Protein AF-A0A975BVG3-F1 (afdb_monomer)

Sequence (203 aa):
MKLETGNWKTCIFQVSSFKFHPKKEDIKRMQFFKKIFAGTIFLLFFFVFSSYGADVPKIAIVDLQKVSELSSAGKKIRAEITKKGKAMETELKTKATEIQKLEKGLEREAPVMSKEQRESKKREINIKLYDLKSLEKRYKEELFKFQNEKLKKMNKEVFEIVQEIGKKEGYLLIIEKMGVLYAPQSIDITEQLIEKYNAKFAK

Solvent-accessible surface area (backbone atoms only — not comparable to full-atom values): 11935 Å² total; per-residue (Å²): 134,81,92,80,89,78,82,78,86,80,76,80,80,84,88,80,75,90,72,85,73,80,54,75,67,56,56,52,50,52,54,50,51,51,51,52,54,51,49,53,51,52,56,55,58,65,66,68,70,76,69,76,74,77,76,76,77,40,60,37,34,34,44,65,67,56,37,45,63,70,21,62,57,32,45,50,51,54,49,52,53,50,52,53,52,49,52,54,50,51,52,53,49,52,55,52,52,51,49,53,50,52,51,55,48,46,67,70,45,50,87,81,48,54,72,68,57,50,54,50,52,52,50,53,50,52,51,52,53,50,50,49,55,53,49,52,54,50,50,53,54,49,50,51,49,51,50,51,52,53,51,53,50,49,52,50,55,50,50,54,50,51,50,53,49,30,67,74,73,58,42,75,43,79,43,61,43,93,82,53,94,76,79,64,72,92,36,49,47,38,65,63,49,31,52,52,50,31,69,75,59,71,120

Radius of gyration: 48.53 Å; Cα contacts (8 Å, |Δi|>4): 103; chains: 1; bounding box: 90×101×134 Å

InterPro domains:
  IPR005632 Chaperone protein Skp [PF03938] (58-196)
  IPR005632 Chaperone protein Skp [PTHR35089] (34-200)
  IPR005632 Chaperone protein Skp [SM00935] (43-198)
  IPR024930 Skp domain superfamily [G3DSA:3.30.910.20] (56-196)
  IPR024930 Skp domain superfamily [SSF111384] (57-198)

Structure (mmCIF, N/CA/C/O backbone):
data_AF-A0A975BVG3-F1
#
_entry.id   AF-A0A975BVG3-F1
#
loop_
_atom_site.group_PDB
_atom_site.id
_atom_site.type_symbol
_atom_site.label_atom_id
_atom_site.label_alt_id
_atom_site.label_comp_id
_atom_site.label_asym_id
_atom_site.label_entity_id
_atom_site.label_seq_id
_atom_site.pdbx_PDB_ins_code
_atom_site.Cartn_x
_atom_site.Cartn_y
_atom_site.Cartn_z
_atom_site.occupancy
_atom_site.B_iso_or_equiv
_atom_site.auth_seq_id
_atom_site.auth_comp_id
_atom_site.auth_asym_id
_atom_site.auth_atom_id
_atom_site.pdbx_PDB_model_num
ATOM 1 N N . MET A 1 1 ? 53.094 -83.867 -79.596 1.00 35.84 1 MET A N 1
ATOM 2 C CA . MET A 1 1 ? 54.077 -83.797 -80.696 1.00 35.84 1 MET A CA 1
ATOM 3 C C . MET A 1 1 ? 54.127 -82.358 -81.182 1.00 35.84 1 MET A C 1
ATOM 5 O O . MET A 1 1 ? 53.084 -81.836 -81.530 1.00 35.84 1 MET A O 1
ATOM 9 N N . LYS A 1 2 ? 55.327 -81.769 -81.114 1.00 36.34 2 LYS A N 1
ATOM 10 C CA . LYS A 1 2 ? 55.842 -80.587 -81.828 1.00 36.34 2 LYS A CA 1
ATOM 11 C C . LYS A 1 2 ? 55.048 -79.271 -81.825 1.00 36.34 2 LYS A C 1
ATOM 13 O O . LYS A 1 2 ? 54.038 -79.106 -82.492 1.00 36.34 2 LYS A O 1
ATOM 18 N N . LEU A 1 3 ? 55.663 -78.320 -81.123 1.00 44.19 3 LEU A N 1
ATOM 19 C CA . LEU A 1 3 ? 55.638 -76.883 -81.368 1.00 44.19 3 LEU A CA 1
ATOM 20 C C . LEU A 1 3 ? 56.011 -76.575 -82.827 1.00 44.19 3 LEU A C 1
ATOM 22 O O . LEU A 1 3 ? 57.040 -77.060 -83.295 1.00 44.19 3 LEU A O 1
ATOM 26 N N . GLU A 1 4 ? 55.253 -75.691 -83.473 1.00 44.34 4 GLU A N 1
ATOM 27 C CA . GLU A 1 4 ? 55.770 -74.826 -84.533 1.00 44.34 4 GLU A CA 1
ATOM 28 C C . GLU A 1 4 ? 55.382 -73.373 -84.249 1.00 44.34 4 GLU A C 1
ATOM 30 O O . GLU A 1 4 ? 54.216 -72.991 -84.163 1.00 44.34 4 GLU A O 1
ATOM 35 N N . THR A 1 5 ? 56.416 -72.566 -84.046 1.00 48.19 5 THR A N 1
ATOM 36 C CA . THR A 1 5 ? 56.383 -71.119 -83.876 1.00 48.19 5 THR A CA 1
ATOM 37 C C . THR A 1 5 ? 56.332 -70.442 -85.244 1.00 48.19 5 THR A C 1
ATOM 39 O O . THR A 1 5 ? 57.341 -70.395 -85.945 1.00 48.19 5 THR A O 1
ATOM 42 N N . GLY A 1 6 ? 55.178 -69.875 -85.602 1.00 48.50 6 GLY A N 1
ATOM 43 C CA . GLY A 1 6 ? 54.981 -69.061 -86.804 1.00 48.50 6 GLY A CA 1
ATOM 44 C C . GLY A 1 6 ? 54.808 -67.576 -86.478 1.00 48.50 6 GLY A C 1
ATOM 45 O O . GLY A 1 6 ? 53.693 -67.113 -86.297 1.00 48.50 6 GLY A O 1
ATOM 46 N N . ASN A 1 7 ? 55.930 -66.862 -86.370 1.00 49.50 7 ASN A N 1
ATOM 47 C CA . ASN A 1 7 ? 56.166 -65.442 -86.682 1.00 49.50 7 ASN A CA 1
ATOM 48 C C . ASN A 1 7 ? 54.970 -64.444 -86.636 1.00 49.50 7 ASN A C 1
ATOM 50 O O . ASN A 1 7 ? 54.289 -64.226 -87.633 1.00 49.50 7 ASN A O 1
ATOM 54 N N . TRP A 1 8 ? 54.776 -63.745 -85.507 1.00 44.84 8 TRP A N 1
ATOM 55 C CA . TRP A 1 8 ? 53.706 -62.737 -85.309 1.00 44.84 8 TRP A CA 1
ATOM 56 C C . TRP A 1 8 ? 54.096 -61.302 -85.718 1.00 44.84 8 TRP A C 1
ATOM 58 O O . TRP A 1 8 ? 53.382 -60.344 -85.419 1.00 44.84 8 TRP A O 1
ATOM 68 N N . LYS A 1 9 ? 55.239 -61.109 -86.387 1.00 45.62 9 LYS A N 1
ATOM 69 C CA . LYS A 1 9 ? 55.799 -59.770 -86.648 1.00 45.62 9 LYS A CA 1
ATOM 70 C C . LYS A 1 9 ? 55.132 -58.972 -87.783 1.00 45.62 9 LYS A C 1
ATOM 72 O O . LYS A 1 9 ? 55.605 -57.881 -88.077 1.00 45.62 9 LYS A O 1
ATOM 77 N N . THR A 1 10 ? 54.034 -59.430 -88.389 1.00 51.62 10 THR A N 1
ATOM 78 C CA . THR A 1 10 ? 53.408 -58.739 -89.541 1.00 51.62 10 THR A CA 1
ATOM 79 C C . THR A 1 10 ? 52.016 -58.139 -89.310 1.00 51.62 10 THR A C 1
ATOM 81 O O . THR A 1 10 ? 51.535 -57.445 -90.197 1.00 51.62 10 THR A O 1
ATOM 84 N N . CYS A 1 11 ? 51.403 -58.264 -88.126 1.00 44.56 11 CYS A N 1
ATOM 85 C CA . CYS A 1 11 ? 50.097 -57.632 -87.831 1.00 44.56 11 CYS A CA 1
ATOM 86 C C . CYS A 1 11 ? 50.142 -56.553 -86.730 1.00 44.56 11 CYS A C 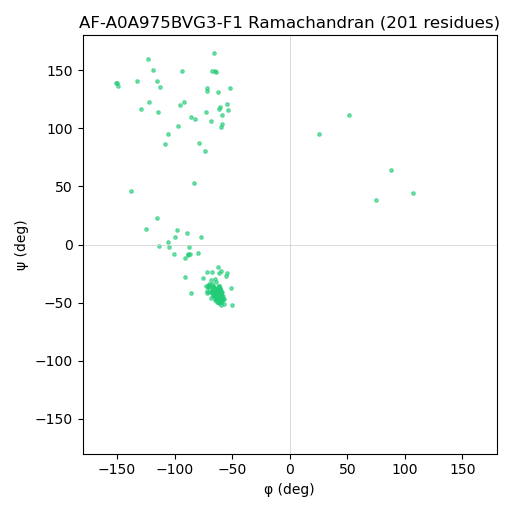1
ATOM 88 O O . CYS A 1 11 ? 49.125 -56.257 -86.112 1.00 44.56 11 CYS A O 1
ATOM 90 N N . ILE A 1 12 ? 51.310 -55.950 -86.468 1.00 46.62 12 ILE A N 1
ATOM 91 C CA . ILE A 1 12 ? 51.446 -54.824 -85.516 1.00 46.62 12 ILE A CA 1
ATOM 92 C C . ILE A 1 12 ? 51.224 -53.455 -86.184 1.00 46.62 12 ILE A C 1
ATOM 94 O O . ILE A 1 12 ? 51.094 -52.443 -85.499 1.00 46.62 12 ILE A O 1
ATOM 98 N N . PHE A 1 13 ? 51.099 -53.381 -87.506 1.00 43.81 13 PHE A N 1
ATOM 99 C CA . PHE A 1 13 ? 50.777 -52.111 -88.144 1.00 43.81 13 PHE A CA 1
ATOM 100 C C . PHE A 1 13 ? 49.266 -51.948 -88.310 1.00 43.81 13 PHE A C 1
ATOM 102 O O . PHE A 1 13 ? 48.624 -52.728 -89.004 1.00 43.81 13 PHE A O 1
ATOM 109 N N . GLN A 1 14 ? 48.759 -50.855 -87.724 1.00 46.69 14 GLN A N 1
ATOM 110 C CA . GLN A 1 14 ? 47.560 -50.123 -88.151 1.00 46.69 14 GLN A CA 1
ATOM 111 C C . GLN A 1 14 ? 46.277 -50.244 -87.305 1.00 46.69 14 GLN A C 1
ATOM 113 O O . GLN A 1 14 ? 45.184 -50.259 -87.852 1.00 46.69 14 GLN A O 1
ATOM 118 N N . VAL A 1 15 ? 46.378 -50.164 -85.970 1.00 48.19 15 VAL A N 1
ATOM 119 C CA . VAL A 1 15 ? 45.327 -49.509 -85.146 1.00 48.19 15 VAL A CA 1
ATOM 120 C C . VAL A 1 15 ? 45.962 -48.641 -84.050 1.00 48.19 15 VAL A C 1
ATOM 122 O O . VAL A 1 15 ? 45.606 -48.683 -82.878 1.00 48.19 15 VAL A O 1
ATOM 125 N N . SER A 1 16 ? 46.958 -47.837 -84.416 1.00 45.69 16 SER A N 1
ATOM 126 C CA . SER A 1 16 ? 47.416 -46.733 -83.576 1.00 45.69 16 SER A CA 1
ATOM 127 C C . SER A 1 16 ? 46.724 -45.452 -84.031 1.00 45.69 16 SER A C 1
ATOM 129 O O . SER A 1 16 ? 46.969 -44.981 -85.141 1.00 45.69 16 SER A O 1
ATOM 131 N N . SER A 1 17 ? 45.968 -44.841 -83.118 1.00 52.25 17 SER A N 1
ATOM 132 C CA . SER A 1 17 ? 45.568 -43.424 -83.150 1.00 52.25 17 SER A CA 1
ATOM 133 C C . SER A 1 17 ? 44.279 -43.069 -83.904 1.00 52.25 17 SER A C 1
ATOM 135 O O . SER A 1 17 ? 44.300 -42.236 -84.808 1.00 52.25 17 SER A O 1
ATOM 137 N N . PHE A 1 18 ? 43.115 -43.548 -83.449 1.00 41.56 18 PHE A N 1
ATOM 138 C CA . PHE A 1 18 ? 41.885 -42.772 -83.665 1.00 41.56 18 PHE A CA 1
ATOM 139 C C . PHE A 1 18 ? 41.900 -41.567 -82.706 1.00 41.56 18 PHE A C 1
ATOM 141 O O . PHE A 1 18 ? 41.353 -41.596 -81.605 1.00 41.56 18 PHE A O 1
ATOM 148 N N . LYS A 1 19 ? 42.641 -40.518 -83.086 1.00 56.72 19 LYS A N 1
ATOM 149 C CA . LYS A 1 19 ? 42.656 -39.229 -82.384 1.00 56.72 19 LYS A CA 1
ATOM 150 C C . LYS A 1 19 ? 41.291 -38.574 -82.579 1.00 56.72 19 LYS A C 1
ATOM 152 O O . LYS A 1 19 ? 41.000 -38.045 -83.646 1.00 56.72 19 LYS A O 1
ATOM 157 N N . PHE A 1 20 ? 40.478 -38.578 -81.527 1.00 48.56 20 PHE A N 1
ATOM 158 C CA . PHE A 1 20 ? 39.275 -37.758 -81.434 1.00 48.56 20 PHE A CA 1
ATOM 159 C C . PHE A 1 20 ? 39.686 -36.280 -81.578 1.00 48.56 20 PHE A C 1
ATOM 161 O O . PHE A 1 20 ? 40.302 -35.704 -80.683 1.00 48.56 20 PHE A O 1
ATOM 168 N N . HIS A 1 21 ? 39.450 -35.685 -82.748 1.00 53.66 21 HIS A N 1
ATOM 169 C CA . HIS A 1 21 ? 39.643 -34.257 -82.999 1.00 53.66 21 HIS A CA 1
ATOM 170 C C . HIS A 1 21 ? 38.286 -33.561 -82.854 1.00 53.66 21 HIS A C 1
ATOM 172 O O . HIS A 1 21 ? 37.464 -33.668 -83.767 1.00 53.66 21 HIS A O 1
ATOM 178 N N . PRO A 1 22 ? 38.010 -32.874 -81.729 1.00 55.91 22 PRO A N 1
ATOM 179 C CA . PRO A 1 22 ? 36.773 -32.113 -81.590 1.00 55.91 22 PRO A CA 1
ATOM 180 C C . PRO A 1 22 ? 36.738 -31.004 -82.652 1.00 55.91 22 PRO A C 1
ATOM 182 O O . PRO A 1 22 ? 37.719 -30.273 -82.826 1.00 55.91 22 PRO A O 1
ATOM 185 N N . LYS A 1 23 ? 35.624 -30.867 -83.384 1.00 58.06 23 LYS A N 1
ATOM 186 C CA . LYS A 1 23 ? 35.462 -29.776 -84.356 1.00 58.06 23 LYS A CA 1
ATOM 187 C C . LYS A 1 23 ? 35.460 -28.441 -83.599 1.00 58.06 23 LYS A C 1
ATOM 189 O O . LYS A 1 23 ? 34.996 -28.349 -82.464 1.00 58.06 23 LYS A O 1
ATOM 194 N N . LYS A 1 24 ? 35.955 -27.363 -84.226 1.00 58.94 24 LYS A N 1
ATOM 195 C CA . LYS A 1 24 ? 36.019 -26.011 -83.615 1.00 58.94 24 LYS A CA 1
ATOM 196 C C . LYS A 1 24 ? 34.657 -25.508 -83.096 1.00 58.94 24 LYS A C 1
ATOM 198 O O . LYS A 1 24 ? 34.615 -24.674 -82.193 1.00 58.94 24 LYS A O 1
ATOM 203 N N . GLU A 1 25 ? 33.560 -26.020 -83.648 1.00 61.31 25 GLU A N 1
ATOM 204 C CA . GLU A 1 25 ? 32.184 -25.733 -83.227 1.00 61.31 25 GLU A CA 1
ATOM 205 C C . GLU A 1 25 ? 31.829 -26.364 -81.868 1.00 61.31 25 GLU A C 1
ATOM 207 O O . GLU A 1 25 ? 31.173 -25.716 -81.048 1.00 61.31 25 GLU A O 1
ATOM 212 N N . ASP A 1 26 ? 32.353 -27.555 -81.566 1.00 58.31 26 ASP A N 1
ATOM 213 C CA . ASP A 1 26 ? 32.148 -28.253 -80.288 1.00 58.31 26 ASP A CA 1
ATOM 214 C C . ASP A 1 26 ? 32.880 -27.546 -79.138 1.00 58.31 26 ASP A C 1
ATOM 216 O O . ASP A 1 26 ? 32.369 -27.444 -78.022 1.00 58.31 26 ASP A O 1
ATOM 220 N N . ILE A 1 27 ? 34.045 -26.956 -79.428 1.00 62.94 27 ILE A N 1
ATOM 221 C CA . ILE A 1 27 ? 34.831 -26.173 -78.462 1.00 62.94 27 ILE A CA 1
ATOM 222 C C . ILE A 1 27 ? 34.098 -24.876 -78.091 1.00 62.94 27 ILE A C 1
ATOM 224 O O . ILE A 1 27 ? 34.036 -24.517 -76.913 1.00 62.94 27 ILE A O 1
ATOM 228 N N . LYS A 1 28 ? 3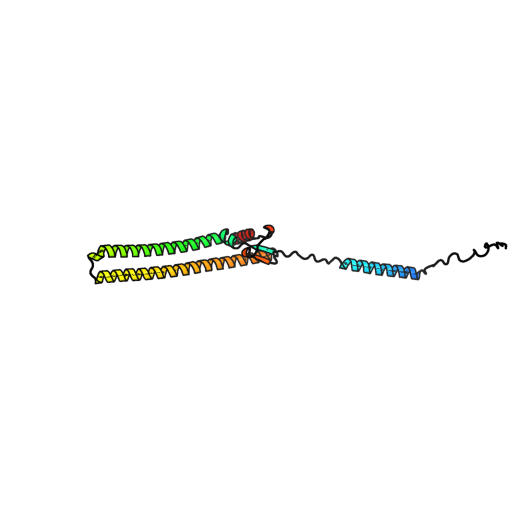3.491 -24.185 -79.069 1.00 60.94 28 LYS A N 1
ATOM 229 C CA . LYS A 1 28 ? 32.673 -22.987 -78.808 1.00 60.94 28 LYS A CA 1
ATOM 230 C C . LYS A 1 28 ? 31.416 -23.325 -78.005 1.00 60.94 28 LYS A C 1
ATOM 232 O O . LYS A 1 28 ? 31.103 -22.595 -77.066 1.00 60.94 28 LYS A O 1
ATOM 237 N N . ARG A 1 29 ? 30.744 -24.446 -78.305 1.00 65.12 29 ARG A N 1
ATOM 238 C CA . ARG A 1 29 ? 29.616 -24.949 -77.499 1.00 65.12 29 ARG A CA 1
ATOM 239 C C . ARG A 1 29 ? 30.047 -25.269 -76.069 1.00 65.12 29 ARG A C 1
ATOM 241 O O . ARG A 1 29 ? 29.401 -24.799 -75.141 1.00 65.12 29 ARG A O 1
ATOM 248 N N . MET A 1 30 ? 31.171 -25.957 -75.866 1.00 61.53 30 MET A N 1
ATOM 249 C CA . MET A 1 30 ? 31.719 -26.215 -74.527 1.00 61.53 30 MET A CA 1
ATOM 250 C C . MET A 1 30 ? 32.061 -24.932 -73.763 1.00 61.53 30 MET A C 1
ATOM 252 O O . MET A 1 30 ? 31.823 -24.863 -72.561 1.00 61.53 30 MET A O 1
ATOM 256 N N . GLN A 1 31 ? 32.597 -23.903 -74.425 1.00 65.06 31 GLN A N 1
ATOM 257 C CA . GLN A 1 31 ? 32.854 -22.615 -73.774 1.00 65.06 31 GLN A CA 1
ATOM 258 C C . GLN A 1 31 ? 31.567 -21.854 -73.430 1.00 65.06 31 GLN A C 1
ATOM 260 O O . GLN A 1 31 ? 31.506 -21.208 -72.386 1.00 65.06 31 GLN A O 1
ATOM 265 N N . PHE A 1 32 ? 30.532 -21.958 -74.262 1.00 68.94 32 PHE A N 1
ATOM 266 C CA . PHE A 1 32 ? 29.220 -21.368 -73.997 1.00 68.94 32 PHE A CA 1
ATOM 267 C C . PHE A 1 32 ? 28.506 -22.074 -72.833 1.00 68.94 32 PHE A C 1
ATOM 269 O O . PHE A 1 32 ? 28.064 -21.415 -71.894 1.00 68.94 32 PHE A O 1
ATOM 276 N N . PHE A 1 33 ? 28.507 -23.413 -72.815 1.00 69.44 33 PHE A N 1
ATOM 277 C CA . PHE A 1 33 ? 27.967 -24.208 -71.708 1.00 69.44 33 PHE A CA 1
ATOM 278 C C . PHE A 1 33 ? 28.735 -23.989 -70.399 1.00 69.44 33 PHE A C 1
ATOM 280 O O . PHE A 1 33 ? 28.104 -23.868 -69.357 1.00 69.44 33 PHE A O 1
ATOM 287 N N . LYS A 1 34 ? 30.069 -23.844 -70.429 1.00 69.06 34 LYS A N 1
ATOM 288 C CA . LYS A 1 34 ? 30.862 -23.492 -69.235 1.00 69.06 34 LYS A CA 1
ATOM 289 C C . LYS A 1 34 ? 30.497 -22.119 -68.665 1.00 69.06 34 LYS A C 1
ATOM 291 O O . LYS A 1 34 ? 30.449 -21.980 -67.450 1.00 69.06 34 LYS A O 1
ATOM 296 N N . LYS A 1 35 ? 30.216 -21.123 -69.515 1.00 72.75 35 LYS A N 1
ATOM 297 C CA . LYS A 1 35 ? 29.780 -19.782 -69.081 1.00 72.75 35 LYS A CA 1
ATOM 298 C C . LYS A 1 35 ? 28.370 -19.794 -68.494 1.00 72.75 35 LYS A C 1
ATOM 300 O O . LYS A 1 35 ? 28.151 -19.154 -67.473 1.00 72.75 35 LYS A O 1
ATOM 305 N N . ILE A 1 36 ? 27.447 -20.551 -69.092 1.00 79.81 36 ILE A N 1
ATOM 306 C CA . ILE A 1 36 ? 26.094 -20.739 -68.547 1.00 79.81 36 ILE A CA 1
ATOM 307 C C . ILE A 1 36 ? 26.165 -21.469 -67.206 1.00 79.81 36 ILE A C 1
ATOM 309 O O . ILE A 1 36 ? 25.584 -20.994 -66.239 1.00 79.81 36 ILE A O 1
ATOM 313 N N . PHE A 1 37 ? 26.937 -22.555 -67.122 1.00 76.12 37 PHE A N 1
ATOM 314 C CA . PHE A 1 37 ? 27.081 -23.348 -65.901 1.00 76.12 37 PHE A CA 1
ATOM 315 C C . PHE A 1 37 ? 27.753 -22.552 -64.768 1.00 76.12 37 PHE A C 1
ATOM 317 O O . PHE A 1 37 ? 27.283 -22.571 -63.631 1.00 76.12 37 PHE A O 1
ATOM 324 N N . ALA A 1 38 ? 28.799 -21.780 -65.085 1.00 76.75 38 ALA A N 1
ATOM 325 C CA . ALA A 1 38 ? 29.437 -20.862 -64.142 1.00 76.75 38 ALA A CA 1
ATOM 326 C C . ALA A 1 38 ? 28.495 -19.726 -63.705 1.00 76.75 38 ALA A C 1
ATOM 328 O O . ALA A 1 38 ? 28.472 -19.378 -62.527 1.00 76.75 38 ALA A O 1
ATOM 329 N N . GLY A 1 39 ? 27.677 -19.192 -64.619 1.00 81.06 39 GLY A N 1
ATOM 330 C CA . GLY A 1 39 ? 26.652 -18.192 -64.313 1.00 81.06 39 GLY A CA 1
ATOM 331 C C . GLY A 1 39 ? 25.553 -18.729 -63.394 1.00 81.06 39 GLY A C 1
ATOM 332 O O . GLY A 1 39 ? 25.199 -18.068 -62.425 1.00 81.06 39 GLY A O 1
ATOM 333 N N . THR A 1 40 ? 25.068 -19.953 -63.626 1.00 78.50 40 THR A N 1
ATOM 334 C CA . THR A 1 40 ? 24.086 -20.609 -62.744 1.00 78.50 40 THR A CA 1
ATOM 335 C C . THR A 1 40 ? 24.656 -20.937 -61.367 1.00 78.50 40 THR A C 1
ATOM 337 O O . THR A 1 40 ? 23.949 -20.779 -60.378 1.00 78.50 40 THR A O 1
ATOM 340 N N . ILE A 1 41 ? 25.932 -21.325 -61.271 1.00 79.50 41 ILE A N 1
ATOM 341 C CA . ILE A 1 41 ? 26.607 -21.538 -59.980 1.00 79.50 41 ILE A CA 1
ATOM 342 C C . ILE A 1 41 ? 26.771 -20.212 -59.228 1.00 79.50 41 ILE A C 1
ATOM 344 O O . ILE A 1 41 ? 26.519 -20.163 -58.030 1.00 79.50 41 ILE A O 1
ATOM 348 N N . PHE A 1 42 ? 27.131 -19.129 -59.920 1.00 75.69 42 PHE A N 1
ATOM 349 C CA . PHE A 1 42 ? 27.266 -17.800 -59.319 1.00 75.69 42 PHE A CA 1
ATOM 350 C C . PHE A 1 42 ? 25.921 -17.246 -58.817 1.00 75.69 42 PHE A C 1
ATOM 352 O O . PHE A 1 42 ? 25.851 -16.667 -57.734 1.00 75.69 42 PHE A O 1
ATOM 359 N N . LEU A 1 43 ? 24.838 -17.484 -59.562 1.00 76.06 43 LEU A N 1
ATOM 360 C CA . LEU A 1 43 ? 23.485 -17.058 -59.195 1.00 76.06 43 LEU A CA 1
ATOM 361 C C . LEU A 1 43 ? 22.913 -17.896 -58.037 1.00 76.06 43 LEU A C 1
ATOM 363 O O . LEU A 1 43 ? 22.270 -17.348 -57.145 1.00 76.06 43 LEU A O 1
ATOM 367 N N . LEU A 1 44 ? 23.230 -19.196 -57.983 1.00 73.00 44 LEU A N 1
ATOM 368 C CA . LEU A 1 44 ? 22.943 -20.045 -56.822 1.00 73.00 44 LEU A CA 1
ATOM 369 C C . LEU A 1 44 ? 23.756 -19.631 -55.586 1.00 73.00 44 LEU A C 1
ATOM 371 O O . LEU A 1 44 ? 23.218 -19.663 -54.487 1.00 73.00 44 LEU A O 1
ATOM 375 N N . PHE A 1 45 ? 25.004 -19.176 -55.740 1.00 69.75 45 PHE A N 1
ATOM 376 C CA . PHE A 1 45 ? 25.832 -18.706 -54.620 1.00 69.75 45 PHE A CA 1
ATOM 377 C C . PHE A 1 45 ? 25.314 -17.393 -54.004 1.00 69.75 45 PHE A C 1
ATOM 379 O O . PHE A 1 45 ? 25.437 -17.183 -52.799 1.00 69.75 45 PHE A O 1
ATOM 386 N N . PHE A 1 46 ? 24.677 -16.531 -54.804 1.00 66.00 46 PHE A N 1
ATOM 387 C CA . PHE A 1 46 ? 24.069 -15.281 -54.328 1.00 66.00 46 PHE A CA 1
ATOM 388 C C . PHE A 1 46 ? 22.791 -15.501 -53.497 1.00 66.00 46 PHE A C 1
ATOM 390 O O . PHE A 1 46 ? 22.454 -14.668 -52.661 1.00 66.00 46 PHE A O 1
ATOM 397 N N . PHE A 1 47 ? 22.098 -16.631 -53.682 1.00 61.44 47 PHE A N 1
ATOM 398 C CA . PHE A 1 47 ? 20.840 -16.936 -52.986 1.00 61.44 47 PHE A CA 1
ATOM 399 C C . PHE A 1 47 ? 21.031 -17.613 -51.614 1.00 61.44 47 PHE A C 1
ATOM 401 O O . PHE A 1 47 ? 20.071 -17.757 -50.862 1.00 61.44 47 PHE A O 1
ATOM 408 N N . VAL A 1 48 ? 22.260 -18.009 -51.254 1.00 63.56 48 VAL A N 1
ATOM 409 C CA . VAL A 1 48 ? 22.566 -18.703 -49.981 1.00 63.56 48 VAL A CA 1
ATOM 410 C C . VAL A 1 48 ? 22.877 -17.722 -48.833 1.00 63.56 48 VAL A C 1
ATOM 412 O O . VAL A 1 48 ? 22.918 -18.123 -47.674 1.00 63.56 48 VAL A O 1
ATOM 415 N N . PHE A 1 49 ? 23.033 -16.420 -49.106 1.00 61.00 49 PHE A N 1
ATOM 416 C CA . PHE A 1 49 ? 23.383 -15.419 -48.082 1.00 61.00 49 PHE A CA 1
ATOM 417 C C . PHE A 1 49 ? 22.198 -14.793 -47.333 1.00 61.00 49 PHE A C 1
ATOM 419 O O . PHE A 1 49 ? 22.414 -14.037 -46.388 1.00 61.00 49 PHE A O 1
ATOM 426 N N . SER A 1 50 ? 20.950 -15.137 -47.659 1.00 62.44 50 SER A N 1
ATOM 427 C CA . SER A 1 50 ? 19.786 -14.708 -46.867 1.00 62.44 50 SER A CA 1
ATOM 428 C C . SER A 1 50 ? 19.560 -15.618 -45.657 1.00 62.44 50 SER A C 1
ATOM 430 O O . SER A 1 50 ? 18.464 -16.126 -45.436 1.00 62.44 50 SER A O 1
ATOM 432 N N . SER A 1 51 ? 20.599 -15.819 -44.845 1.00 61.19 51 SER A N 1
ATOM 433 C CA . SER A 1 51 ? 20.410 -16.293 -43.478 1.00 61.19 51 SER A CA 1
ATOM 434 C C . SER A 1 51 ? 19.970 -15.088 -42.652 1.00 61.19 51 SER A C 1
ATOM 436 O O . SER A 1 51 ? 20.799 -14.366 -42.102 1.00 61.19 51 SER A O 1
ATOM 438 N N . TYR A 1 52 ? 18.662 -14.825 -42.604 1.00 65.56 52 TYR A N 1
ATOM 439 C CA . TYR A 1 52 ? 18.098 -13.944 -41.586 1.00 65.56 52 TYR A CA 1
ATOM 440 C C . TYR A 1 52 ? 18.439 -14.569 -40.233 1.00 65.56 52 TYR A C 1
ATOM 442 O O . TYR A 1 52 ? 17.842 -15.570 -39.838 1.00 65.56 52 TYR A O 1
ATOM 450 N N . GLY A 1 53 ? 19.462 -14.041 -39.558 1.00 59.25 53 GLY A N 1
ATOM 451 C CA . GLY A 1 53 ? 19.707 -14.369 -38.162 1.00 59.25 53 GLY A CA 1
ATOM 452 C C . GLY A 1 53 ? 18.420 -14.076 -37.405 1.00 59.25 53 GLY A C 1
ATOM 453 O O . GLY A 1 53 ? 17.906 -12.963 -37.489 1.00 59.25 53 GLY A O 1
ATOM 454 N N . ALA A 1 54 ? 17.854 -15.084 -36.747 1.00 66.06 54 ALA A N 1
ATOM 455 C CA . ALA A 1 54 ? 16.716 -14.867 -35.875 1.00 66.06 54 ALA A CA 1
ATOM 456 C C . ALA A 1 54 ? 17.158 -13.863 -34.804 1.00 66.06 54 ALA A C 1
ATOM 458 O O . ALA A 1 54 ? 18.033 -14.182 -33.996 1.00 66.06 54 ALA A O 1
ATOM 459 N N . ASP A 1 55 ? 16.605 -12.647 -34.838 1.00 71.38 55 ASP A N 1
ATOM 460 C CA . ASP A 1 55 ? 16.786 -11.681 -33.760 1.00 71.38 55 ASP A CA 1
ATOM 461 C C . ASP A 1 55 ? 16.381 -12.382 -32.466 1.00 71.38 55 ASP A C 1
ATOM 463 O O . ASP A 1 55 ? 15.238 -12.823 -32.315 1.00 71.38 55 ASP A O 1
ATOM 467 N N . VAL A 1 56 ? 17.342 -12.556 -31.557 1.00 79.06 56 VAL A N 1
ATOM 468 C CA . VAL A 1 56 ? 17.080 -13.207 -30.276 1.00 79.06 56 VAL A CA 1
ATOM 469 C C . VAL A 1 56 ? 16.028 -12.360 -29.563 1.00 79.06 56 VAL A C 1
ATOM 471 O O . VAL A 1 56 ? 16.289 -11.183 -29.291 1.00 79.06 56 VAL A O 1
ATOM 474 N N . PRO A 1 57 ? 14.836 -12.911 -29.272 1.00 82.56 57 PRO A N 1
ATOM 475 C CA . PRO A 1 57 ? 13.771 -12.134 -28.671 1.00 82.56 57 PRO A CA 1
ATOM 476 C C . PRO A 1 57 ? 14.229 -11.623 -27.307 1.00 82.56 57 PRO A C 1
ATOM 478 O O . PRO A 1 57 ? 14.512 -12.403 -26.397 1.00 82.56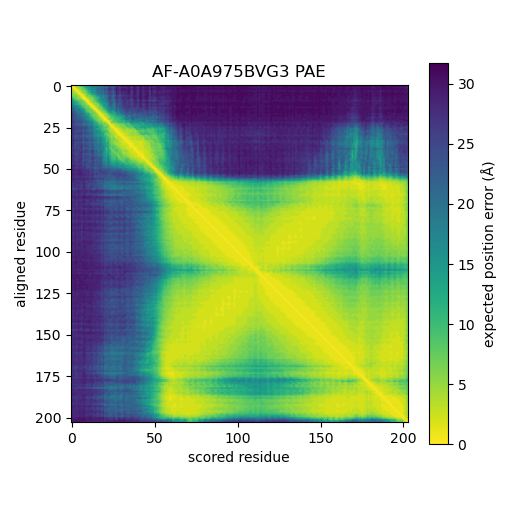 57 PRO A O 1
ATOM 481 N N . LYS A 1 58 ? 14.318 -10.297 -27.165 1.00 90.69 58 LYS A N 1
ATOM 482 C CA . LYS A 1 58 ? 14.694 -9.667 -25.900 1.00 90.69 58 LYS A CA 1
ATOM 483 C C . LYS A 1 58 ? 13.535 -9.791 -24.921 1.00 90.69 58 LYS A C 1
ATOM 485 O O . LYS A 1 58 ? 12.477 -9.196 -25.129 1.00 90.69 58 LYS A O 1
ATOM 490 N N . ILE A 1 59 ? 13.743 -10.547 -23.854 1.00 91.88 59 ILE A N 1
ATOM 491 C CA . ILE A 1 59 ? 12.791 -10.705 -22.755 1.00 91.88 59 ILE A CA 1
ATOM 492 C C . ILE A 1 59 ? 13.402 -10.051 -21.521 1.00 91.88 59 ILE A C 1
ATOM 494 O O . ILE A 1 59 ? 14.582 -10.257 -21.245 1.00 91.88 59 ILE A O 1
ATOM 498 N N . ALA A 1 60 ? 12.603 -9.281 -20.789 1.00 93.75 60 ALA A N 1
ATOM 499 C CA . ALA A 1 60 ? 13.009 -8.674 -19.527 1.00 93.75 60 ALA A CA 1
ATOM 500 C C . ALA A 1 60 ? 12.080 -9.077 -18.380 1.00 93.75 60 ALA A C 1
ATOM 502 O O . ALA A 1 60 ? 10.931 -9.476 -18.589 1.00 93.75 60 ALA A O 1
ATOM 503 N N . ILE A 1 61 ? 12.584 -8.941 -17.157 1.00 94.88 61 ILE A N 1
ATOM 504 C CA . ILE A 1 61 ? 11.812 -9.122 -15.931 1.00 94.88 61 ILE A CA 1
ATOM 505 C C . ILE A 1 61 ? 11.771 -7.835 -15.112 1.00 94.88 61 ILE A C 1
ATOM 507 O O . ILE A 1 61 ? 12.708 -7.036 -15.131 1.00 94.88 61 ILE A O 1
ATOM 511 N N . VAL A 1 62 ? 10.682 -7.657 -14.370 1.00 94.88 62 VAL A N 1
ATOM 512 C CA . VAL A 1 62 ? 10.492 -6.541 -13.439 1.00 94.88 62 VAL A CA 1
ATOM 513 C C . VAL A 1 62 ? 9.978 -7.030 -12.095 1.00 94.88 62 VAL A C 1
ATOM 515 O O . VAL A 1 62 ? 9.112 -7.899 -12.016 1.00 94.88 62 VAL A O 1
ATOM 518 N N . ASP A 1 63 ? 10.486 -6.435 -11.026 1.00 93.50 63 ASP A N 1
ATOM 519 C CA . ASP A 1 63 ? 10.037 -6.670 -9.660 1.00 93.50 63 ASP A CA 1
ATOM 520 C C . ASP A 1 63 ? 9.222 -5.464 -9.170 1.00 93.50 63 ASP A C 1
ATOM 522 O O . ASP A 1 63 ? 9.763 -4.459 -8.699 1.00 93.50 63 ASP A O 1
ATOM 526 N N . LEU A 1 64 ? 7.895 -5.552 -9.304 1.00 91.00 64 LEU A N 1
ATOM 527 C CA . LEU A 1 64 ? 6.985 -4.472 -8.913 1.00 91.00 64 LEU A CA 1
ATOM 528 C C . LEU A 1 64 ? 7.001 -4.210 -7.401 1.00 91.00 64 LEU A C 1
ATOM 530 O O . LEU A 1 64 ? 6.811 -3.067 -6.975 1.00 91.00 64 LEU A O 1
ATOM 534 N N . GLN A 1 65 ? 7.278 -5.233 -6.587 1.00 90.44 65 GLN A N 1
ATOM 535 C CA . GLN A 1 65 ? 7.394 -5.085 -5.139 1.00 90.44 65 GLN A CA 1
ATOM 536 C C . GLN A 1 65 ? 8.594 -4.199 -4.789 1.00 90.44 65 GLN A C 1
ATOM 538 O O . GLN A 1 65 ? 8.444 -3.225 -4.047 1.00 90.44 65 GLN A O 1
ATOM 543 N N . LYS A 1 66 ? 9.761 -4.461 -5.392 1.00 92.50 66 LYS A N 1
ATOM 544 C CA . LYS A 1 66 ? 10.942 -3.599 -5.236 1.00 92.50 66 LYS A CA 1
ATOM 545 C C . LYS A 1 66 ? 10.703 -2.187 -5.752 1.00 92.50 66 LYS A C 1
ATOM 547 O O . LYS A 1 66 ? 11.123 -1.234 -5.097 1.00 92.50 66 LYS A O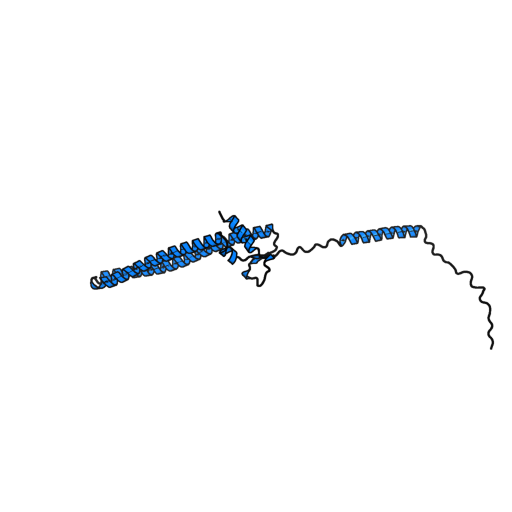 1
ATOM 552 N N . VAL A 1 67 ? 10.007 -2.024 -6.880 1.00 92.50 67 VAL A N 1
ATOM 553 C CA . VAL A 1 67 ? 9.654 -0.689 -7.399 1.00 92.50 67 VAL A CA 1
ATOM 554 C C . VAL A 1 67 ? 8.818 0.077 -6.376 1.00 92.50 67 VAL A C 1
ATOM 556 O O . VAL A 1 67 ? 9.133 1.226 -6.063 1.00 92.50 67 VAL A O 1
ATOM 559 N N . SER A 1 68 ? 7.791 -0.553 -5.803 1.00 89.50 68 SER A N 1
ATOM 560 C CA . SER A 1 68 ? 6.947 0.073 -4.782 1.00 89.50 68 SER A CA 1
ATOM 561 C C . SER A 1 68 ? 7.708 0.419 -3.498 1.00 89.50 68 SER A C 1
ATOM 563 O O . SER A 1 68 ? 7.342 1.379 -2.821 1.00 89.50 68 SER A O 1
ATOM 565 N N . GLU A 1 69 ? 8.722 -0.358 -3.121 1.00 91.19 69 GLU A N 1
ATOM 566 C CA . GLU A 1 69 ? 9.458 -0.165 -1.868 1.00 91.19 69 GLU A CA 1
ATOM 567 C C . GLU A 1 69 ? 10.598 0.857 -1.992 1.00 91.19 69 GLU A C 1
ATOM 569 O O . GLU A 1 69 ? 10.802 1.697 -1.109 1.00 91.19 69 GLU A O 1
ATOM 574 N N . LEU A 1 70 ? 11.343 0.804 -3.096 1.00 92.19 70 LEU A N 1
ATOM 575 C CA . LEU A 1 70 ? 12.564 1.584 -3.279 1.00 92.19 70 LEU A CA 1
ATOM 576 C C . LEU A 1 70 ? 12.315 2.941 -3.942 1.00 92.19 70 LEU A C 1
ATOM 578 O O . LEU A 1 70 ? 13.065 3.886 -3.668 1.00 92.19 70 LEU A O 1
ATOM 582 N N . SER A 1 71 ? 11.266 3.068 -4.763 1.00 93.06 71 SER A N 1
ATOM 583 C CA . SER A 1 71 ? 10.957 4.323 -5.456 1.00 93.06 71 SER A CA 1
ATOM 584 C C . SER A 1 71 ? 10.572 5.455 -4.501 1.00 93.06 71 SER A C 1
ATOM 586 O O . SER A 1 71 ? 9.988 5.255 -3.431 1.00 93.06 71 SER A O 1
ATOM 588 N N . SER A 1 72 ? 10.879 6.688 -4.903 1.00 91.25 72 SER A N 1
ATOM 589 C CA . SER A 1 72 ? 10.523 7.894 -4.155 1.00 91.25 72 SER A CA 1
ATOM 590 C C . SER A 1 72 ? 9.004 8.062 -4.059 1.00 91.25 72 SER A C 1
ATOM 592 O O . SER A 1 72 ? 8.485 8.370 -2.986 1.00 91.25 72 SER A O 1
ATOM 594 N N . ALA A 1 73 ? 8.283 7.793 -5.149 1.00 89.00 73 ALA A N 1
ATOM 595 C CA . ALA A 1 73 ? 6.826 7.829 -5.194 1.00 89.00 73 ALA A CA 1
ATOM 596 C C . ALA A 1 73 ? 6.194 6.747 -4.302 1.00 89.00 73 ALA A C 1
ATOM 598 O O . ALA A 1 73 ? 5.290 7.058 -3.526 1.00 89.00 73 ALA A O 1
ATOM 599 N N . GLY A 1 74 ? 6.717 5.516 -4.317 1.00 90.69 74 GLY A N 1
ATOM 600 C CA . GLY A 1 74 ? 6.264 4.445 -3.426 1.00 90.69 74 GLY A CA 1
ATOM 601 C C . GLY A 1 74 ? 6.446 4.793 -1.944 1.00 90.69 74 GLY A C 1
ATOM 602 O O . GLY A 1 74 ? 5.517 4.655 -1.141 1.00 90.69 74 GLY A O 1
ATOM 603 N N . LYS A 1 75 ? 7.598 5.375 -1.582 1.00 92.25 75 LYS A N 1
ATOM 604 C CA . LYS A 1 75 ? 7.852 5.901 -0.227 1.00 92.25 75 LYS A CA 1
ATOM 605 C C . LYS A 1 75 ? 6.881 7.022 0.157 1.00 92.25 75 LYS A C 1
ATOM 607 O O . LYS A 1 75 ? 6.347 6.997 1.267 1.00 92.25 75 LYS A O 1
ATOM 612 N N . LYS A 1 76 ? 6.610 7.973 -0.748 1.00 92.06 76 LYS A N 1
ATOM 613 C CA . LYS A 1 76 ? 5.621 9.050 -0.539 1.00 92.06 76 LYS A CA 1
ATOM 614 C C . LYS A 1 76 ? 4.220 8.472 -0.290 1.00 92.06 76 LYS A C 1
ATOM 616 O O . LYS A 1 76 ? 3.591 8.820 0.706 1.00 92.06 76 LYS A O 1
ATOM 621 N N . ILE A 1 77 ? 3.763 7.536 -1.125 1.00 92.50 77 ILE A N 1
ATOM 622 C CA . ILE A 1 77 ? 2.457 6.872 -0.979 1.00 92.50 77 ILE A CA 1
ATOM 623 C C . ILE A 1 77 ? 2.354 6.149 0.370 1.00 92.50 77 ILE A C 1
ATOM 625 O O . ILE A 1 77 ? 1.368 6.315 1.091 1.00 92.50 77 ILE A O 1
ATOM 629 N N . ARG A 1 78 ? 3.383 5.387 0.760 1.00 92.50 78 ARG A N 1
ATOM 630 C CA . ARG A 1 78 ? 3.415 4.696 2.059 1.00 92.50 78 ARG A CA 1
ATOM 631 C C . ARG A 1 78 ? 3.347 5.676 3.229 1.00 92.50 78 ARG A C 1
ATOM 633 O O . ARG A 1 78 ? 2.651 5.408 4.213 1.00 92.50 78 ARG A O 1
ATOM 640 N N . ALA A 1 79 ? 4.035 6.812 3.126 1.00 94.50 79 ALA A N 1
ATOM 641 C CA . ALA A 1 79 ? 3.972 7.872 4.123 1.00 94.50 79 ALA A CA 1
ATOM 642 C C . ALA A 1 79 ? 2.567 8.494 4.207 1.00 94.50 79 ALA A C 1
ATOM 644 O O . ALA A 1 79 ? 2.064 8.684 5.313 1.00 94.50 79 ALA A O 1
ATOM 645 N N . GLU A 1 80 ? 1.897 8.742 3.077 1.00 94.12 80 GLU A N 1
ATOM 646 C CA . GLU A 1 80 ? 0.512 9.238 3.045 1.00 94.12 80 GLU A CA 1
ATOM 647 C C . GLU A 1 80 ? -0.473 8.257 3.691 1.00 94.12 80 GLU A C 1
ATOM 649 O O . GLU A 1 80 ? -1.272 8.661 4.538 1.00 94.12 80 GLU A O 1
ATOM 654 N N . ILE A 1 81 ? -0.390 6.967 3.344 1.00 95.50 81 ILE A N 1
ATOM 655 C CA . ILE A 1 81 ? -1.235 5.912 3.926 1.00 95.50 81 ILE A CA 1
ATOM 656 C C . ILE A 1 81 ? -1.009 5.837 5.439 1.00 95.50 81 ILE A C 1
ATOM 658 O O . ILE A 1 81 ? -1.966 5.844 6.212 1.00 95.50 81 ILE A O 1
ATOM 662 N N . THR A 1 82 ? 0.255 5.843 5.872 1.00 96.19 82 THR A N 1
ATOM 663 C CA . THR A 1 82 ? 0.617 5.808 7.297 1.00 96.19 82 THR A CA 1
ATOM 664 C C . THR A 1 82 ? 0.110 7.047 8.029 1.00 96.19 82 THR A C 1
ATOM 666 O O . THR A 1 82 ? -0.424 6.938 9.129 1.00 96.19 82 THR A O 1
ATOM 669 N N . LYS A 1 83 ? 0.244 8.235 7.430 1.00 97.25 83 LYS A N 1
ATOM 670 C CA . LYS A 1 83 ? -0.234 9.495 8.009 1.00 97.25 83 LYS A CA 1
ATOM 671 C C . LYS A 1 83 ? -1.752 9.480 8.184 1.00 97.25 83 LYS A C 1
ATOM 673 O O . LYS A 1 83 ? -2.233 9.838 9.256 1.00 97.25 83 LYS A O 1
ATOM 678 N N . LYS A 1 84 ? -2.491 9.036 7.162 1.00 95.62 84 LYS A N 1
ATOM 679 C CA . LYS A 1 84 ? -3.955 8.933 7.211 1.00 95.62 84 LYS A CA 1
ATOM 680 C C . LYS A 1 84 ? -4.409 7.910 8.255 1.00 95.62 84 LYS A C 1
ATOM 682 O O . LYS A 1 84 ? -5.259 8.230 9.079 1.00 95.62 84 LYS A O 1
ATOM 687 N N . GLY A 1 85 ? -3.777 6.734 8.282 1.00 97.19 85 GLY A N 1
ATOM 688 C CA . GLY A 1 85 ? -4.042 5.700 9.284 1.00 97.19 85 GLY A CA 1
ATOM 689 C C . GLY A 1 85 ? -3.787 6.183 10.714 1.00 97.19 85 GLY A C 1
ATOM 690 O O . GLY A 1 85 ? -4.647 6.019 11.572 1.00 97.19 85 GLY A O 1
ATOM 691 N N . LYS A 1 86 ? -2.659 6.864 10.959 1.00 97.75 86 LYS A N 1
ATOM 692 C CA . LYS A 1 86 ? -2.347 7.446 12.275 1.00 97.75 86 LYS A CA 1
ATOM 693 C C . LYS A 1 86 ? -3.362 8.504 12.703 1.00 97.75 86 LYS A C 1
ATOM 695 O O . LYS A 1 86 ? -3.775 8.495 13.853 1.00 97.75 86 LYS A O 1
ATOM 700 N N . ALA A 1 87 ? -3.781 9.391 11.799 1.00 97.38 87 ALA A N 1
ATOM 701 C CA . ALA A 1 87 ? -4.785 10.408 12.118 1.00 97.38 87 ALA A CA 1
ATOM 702 C C . ALA A 1 87 ? -6.124 9.774 12.543 1.00 97.38 87 ALA A C 1
ATOM 704 O O . ALA A 1 87 ? -6.679 10.143 13.577 1.00 97.38 87 ALA A O 1
ATOM 705 N N . MET A 1 88 ? -6.588 8.770 11.792 1.00 97.50 88 MET A N 1
ATOM 706 C CA . MET A 1 88 ? -7.790 7.993 12.113 1.00 97.50 88 MET A CA 1
ATOM 707 C C . MET A 1 88 ? -7.657 7.250 13.450 1.00 97.50 88 MET A C 1
ATOM 709 O O . MET A 1 88 ? -8.576 7.266 14.265 1.00 97.50 88 MET A O 1
ATOM 713 N N . GLU A 1 89 ? -6.503 6.629 13.706 1.00 96.88 89 GLU A N 1
ATOM 714 C CA . GLU A 1 89 ? -6.221 5.935 14.965 1.00 96.88 89 GLU A CA 1
ATOM 715 C C . GLU A 1 89 ? -6.232 6.895 16.162 1.00 96.88 89 GLU A C 1
ATOM 717 O O . GLU A 1 89 ? -6.817 6.584 17.201 1.00 96.88 89 GLU A O 1
ATOM 722 N N . THR A 1 90 ? -5.616 8.072 16.026 1.00 97.88 90 THR A N 1
ATOM 723 C CA . THR A 1 90 ? -5.626 9.104 17.067 1.00 97.88 90 THR A CA 1
ATOM 724 C C . THR A 1 90 ? -7.047 9.560 17.376 1.00 97.88 90 THR A C 1
ATOM 726 O O . THR A 1 90 ? -7.400 9.671 18.547 1.00 97.88 90 THR A O 1
ATOM 729 N N . GLU A 1 91 ? -7.884 9.775 16.363 1.00 96.88 91 GLU A N 1
ATOM 730 C CA . GLU A 1 91 ? -9.273 10.177 16.585 1.00 96.88 91 GLU A CA 1
ATOM 731 C C . GLU A 1 91 ? -10.092 9.087 17.294 1.00 96.88 91 GLU A C 1
ATOM 733 O O . GLU A 1 91 ? -10.810 9.381 18.255 1.00 96.88 91 GLU A O 1
ATOM 738 N N . LEU A 1 92 ? -9.950 7.823 16.875 1.00 97.81 92 LEU A N 1
ATOM 739 C CA . LEU A 1 92 ? -10.598 6.688 17.539 1.00 97.81 92 LEU A CA 1
ATOM 740 C C . LEU A 1 92 ? -10.156 6.572 19.002 1.00 97.81 92 LEU A C 1
ATOM 742 O O . LEU A 1 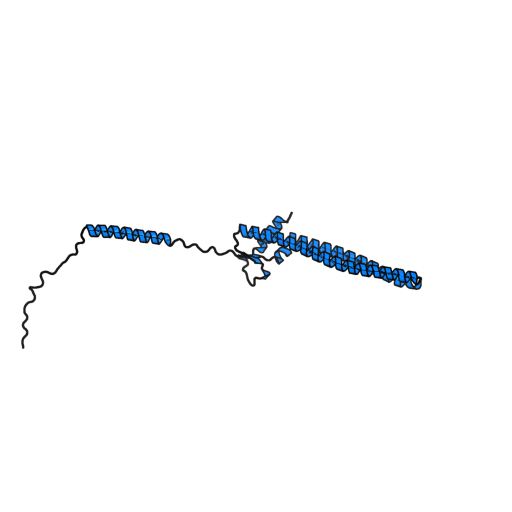92 ? -10.995 6.374 19.881 1.00 97.81 92 LEU A O 1
ATOM 746 N N . LYS A 1 93 ? -8.858 6.753 19.281 1.00 97.88 93 LYS A N 1
ATOM 747 C CA . LYS A 1 93 ? -8.319 6.772 20.648 1.00 97.88 93 LYS A CA 1
ATOM 748 C C . LYS A 1 93 ? -8.919 7.904 21.476 1.00 97.88 93 LYS A C 1
ATOM 750 O O . LYS A 1 93 ? -9.365 7.646 22.589 1.00 97.88 93 LYS A O 1
ATOM 755 N N . THR A 1 94 ? -8.991 9.123 20.945 1.00 97.56 94 THR A N 1
ATOM 756 C CA . THR A 1 94 ? -9.606 10.260 21.648 1.00 97.56 94 THR A CA 1
ATOM 757 C C . THR A 1 94 ? -11.051 9.947 22.033 1.00 97.56 94 THR A C 1
ATOM 759 O O . THR A 1 94 ? -11.385 9.996 23.218 1.00 97.56 94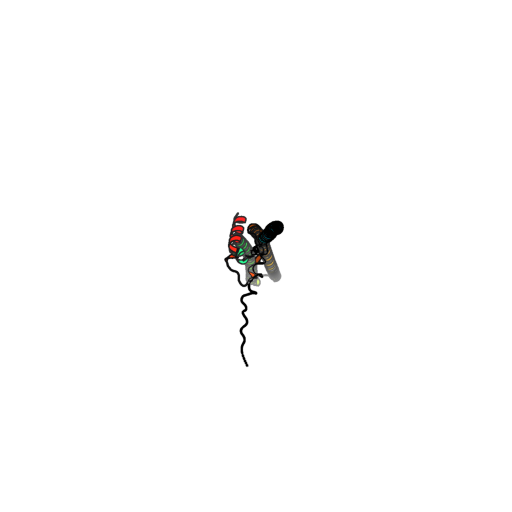 THR A O 1
ATOM 762 N N . LYS A 1 95 ? -11.879 9.492 21.085 1.00 96.44 95 LYS A N 1
ATOM 763 C CA . LYS A 1 95 ? -13.282 9.128 21.354 1.00 96.44 95 LYS A CA 1
ATOM 764 C C . LYS A 1 95 ? -13.413 7.976 22.354 1.00 9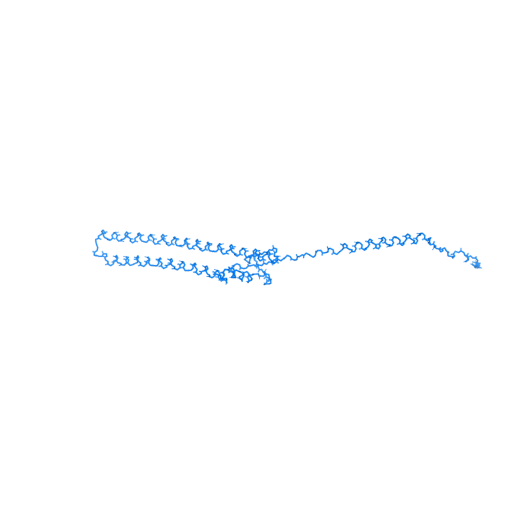6.44 95 LYS A C 1
ATOM 766 O O . LYS A 1 95 ? -14.261 8.027 23.240 1.00 96.44 95 LYS A O 1
ATOM 771 N N . ALA A 1 96 ? -12.547 6.966 22.269 1.00 97.44 96 ALA A N 1
ATOM 772 C CA . ALA A 1 96 ? -12.520 5.876 23.241 1.00 97.44 96 ALA A CA 1
ATOM 773 C C . ALA A 1 96 ? -12.173 6.376 24.656 1.00 97.44 96 ALA A C 1
ATOM 775 O O . ALA A 1 96 ? -12.821 5.986 25.626 1.00 97.44 96 ALA A O 1
ATOM 776 N N . THR A 1 97 ? -11.201 7.287 24.787 1.00 97.94 97 THR A N 1
ATOM 777 C CA . THR A 1 97 ? -10.852 7.878 26.090 1.00 97.94 97 THR A CA 1
ATOM 778 C C . THR A 1 97 ? -11.955 8.774 26.651 1.00 97.94 97 THR A C 1
ATOM 780 O O . THR A 1 97 ? -12.143 8.806 27.865 1.00 97.94 97 THR A O 1
ATOM 783 N N . GLU A 1 98 ? -12.706 9.482 25.802 1.00 96.62 98 GLU A N 1
ATOM 784 C CA . GLU A 1 98 ? -13.881 10.259 26.217 1.00 96.62 98 GLU A CA 1
ATOM 785 C C . GLU A 1 98 ? -14.969 9.349 26.789 1.00 96.62 98 GLU A C 1
ATOM 787 O O . GLU A 1 98 ? -15.469 9.611 27.881 1.00 96.62 98 GLU A O 1
ATOM 792 N N . ILE A 1 99 ? -15.279 8.245 26.105 1.00 97.50 99 ILE A N 1
ATOM 793 C CA . ILE A 1 99 ? -16.241 7.244 26.586 1.00 97.50 99 ILE A CA 1
ATOM 794 C C . ILE A 1 99 ? -15.783 6.659 27.923 1.00 97.50 99 ILE A C 1
ATOM 796 O O . ILE A 1 99 ? -16.555 6.651 28.877 1.00 97.50 99 ILE A O 1
ATOM 800 N N . GLN A 1 100 ? -14.509 6.275 28.045 1.00 97.44 100 GLN A N 1
ATOM 801 C CA . GLN A 1 100 ? -13.969 5.736 29.295 1.00 97.44 100 GLN A CA 1
ATOM 802 C C . GLN A 1 100 ? -14.045 6.748 30.454 1.00 97.44 100 GLN A C 1
ATOM 804 O O . GLN A 1 100 ? -14.258 6.374 31.609 1.00 97.44 100 GLN A O 1
ATOM 809 N N . LYS A 1 101 ? -13.862 8.047 30.177 1.00 97.00 101 LYS A N 1
ATOM 810 C CA . LYS A 1 101 ? -14.048 9.109 31.179 1.00 97.00 101 LYS A CA 1
ATOM 811 C C . LYS A 1 101 ? -15.514 9.239 31.591 1.00 97.00 101 LYS A C 1
ATOM 813 O O . LYS A 1 101 ? -15.773 9.410 32.780 1.00 97.00 101 LYS A O 1
ATOM 818 N N . LEU A 1 102 ? -16.451 9.136 30.647 1.00 95.25 102 LEU A N 1
ATOM 819 C CA . LEU A 1 102 ? -17.890 9.168 30.929 1.00 95.25 102 LEU A CA 1
ATOM 820 C C . LEU A 1 102 ? -18.334 7.960 31.761 1.00 95.25 102 LEU A C 1
ATOM 822 O O . LEU A 1 102 ? -19.078 8.139 32.721 1.00 95.25 102 LEU A O 1
ATOM 826 N N . GLU A 1 103 ? -17.832 6.763 31.453 1.00 96.19 103 GLU A N 1
ATOM 827 C CA . GLU A 1 103 ? -18.078 5.542 32.233 1.00 96.19 103 GLU A CA 1
ATOM 828 C C . GLU A 1 103 ? -17.578 5.694 33.673 1.00 96.19 103 GLU A C 1
ATOM 830 O O . GLU A 1 103 ? -18.356 5.558 34.616 1.00 96.19 103 GLU A O 1
ATOM 835 N N . LYS A 1 104 ? -16.313 6.100 33.856 1.00 96.81 104 LYS A N 1
ATOM 836 C CA . LYS A 1 104 ? -15.742 6.349 35.192 1.00 96.81 104 LYS A CA 1
ATOM 837 C C . LYS A 1 104 ? -16.469 7.463 35.949 1.00 96.81 104 LYS A C 1
ATOM 839 O O . LYS A 1 104 ? -16.587 7.403 37.171 1.00 96.81 104 LYS A O 1
ATOM 844 N N . GLY A 1 105 ? -16.927 8.501 35.248 1.00 94.88 105 GLY A N 1
ATOM 845 C CA . GLY A 1 105 ? -17.721 9.582 35.833 1.00 94.88 105 GLY A CA 1
ATOM 846 C C . GLY A 1 105 ? -19.088 9.093 36.309 1.00 94.88 105 GLY A C 1
ATOM 847 O O . GLY A 1 105 ? -19.494 9.396 37.428 1.00 94.88 105 GLY A O 1
ATOM 848 N N . LEU A 1 106 ? -19.767 8.274 35.499 1.00 94.81 106 LEU A N 1
ATOM 849 C CA . LEU A 1 106 ? -21.028 7.643 35.874 1.00 94.81 106 LEU A CA 1
ATOM 850 C C . LEU A 1 106 ? -20.855 6.730 37.092 1.00 94.81 106 LEU A C 1
ATOM 852 O O . LEU A 1 106 ? -21.669 6.812 38.000 1.00 94.81 106 LEU A O 1
ATOM 856 N N . GLU A 1 107 ? -19.809 5.904 37.150 1.00 94.31 107 GLU A N 1
ATOM 857 C CA . GLU A 1 107 ? -19.539 5.033 38.306 1.00 94.31 107 GLU A CA 1
ATOM 858 C C . GLU A 1 107 ? -19.349 5.825 39.608 1.00 94.31 107 GLU A C 1
ATOM 860 O O . GLU A 1 107 ? -19.883 5.444 40.649 1.00 94.31 107 GLU A O 1
ATOM 865 N N . ARG A 1 108 ? -18.627 6.951 39.546 1.00 95.31 108 ARG A N 1
ATOM 866 C CA . ARG A 1 108 ? -18.361 7.816 40.708 1.00 95.31 108 ARG A CA 1
ATOM 867 C C . ARG A 1 108 ? -19.590 8.586 41.174 1.00 95.31 108 ARG A C 1
ATOM 869 O O . ARG A 1 108 ? -19.806 8.720 42.373 1.00 95.31 108 ARG A O 1
ATOM 876 N N . GLU A 1 109 ? -20.373 9.113 40.239 1.00 93.56 109 GLU A N 1
ATOM 877 C CA . GLU A 1 109 ? -21.530 9.961 40.541 1.00 93.56 109 GLU A CA 1
ATOM 878 C C . GLU A 1 109 ? -22.833 9.154 40.693 1.00 93.56 109 GLU A C 1
ATOM 880 O O . GLU A 1 109 ? -23.831 9.675 41.187 1.00 93.56 109 GLU A O 1
ATOM 885 N N . ALA A 1 110 ? -22.844 7.868 40.324 1.00 91.50 110 ALA A N 1
ATOM 886 C CA . ALA A 1 110 ? -24.017 6.997 40.416 1.00 91.50 110 ALA A CA 1
ATOM 887 C C . ALA A 1 110 ? -24.713 6.986 41.793 1.00 91.50 110 ALA A C 1
ATOM 889 O O . ALA A 1 110 ? -25.946 6.934 41.795 1.00 91.50 110 ALA A O 1
ATOM 890 N N . PRO A 1 111 ? -24.009 7.042 42.945 1.00 93.19 111 PRO A N 1
ATOM 891 C CA . PRO A 1 111 ? -24.657 7.059 44.258 1.00 93.19 111 PRO A CA 1
ATOM 892 C C . PRO A 1 111 ? -25.454 8.336 44.555 1.00 93.19 111 PRO A C 1
ATOM 894 O O . PRO A 1 111 ? -26.364 8.295 45.377 1.00 93.19 111 PRO A O 1
ATOM 897 N N . VAL A 1 112 ? -25.127 9.459 43.903 1.00 93.69 112 VAL A N 1
ATOM 898 C CA . VAL A 1 112 ? -25.751 10.775 44.148 1.00 93.69 112 VAL A CA 1
ATOM 899 C C . VAL A 1 112 ? -26.749 11.190 43.058 1.00 93.69 112 VAL A C 1
ATOM 901 O O . VAL A 1 112 ? -27.372 12.243 43.158 1.00 93.69 112 VAL A O 1
ATOM 904 N N . MET A 1 113 ? -26.918 10.373 42.015 1.00 92.19 113 MET A N 1
ATOM 905 C CA . MET A 1 113 ? -27.813 10.641 40.885 1.00 92.19 113 MET A CA 1
ATOM 906 C C . MET A 1 113 ? -29.204 10.029 41.048 1.00 92.19 113 MET A C 1
ATOM 908 O O . MET A 1 113 ? -29.361 8.915 41.559 1.00 92.19 113 MET A O 1
ATOM 912 N N . SER A 1 114 ? -30.215 10.686 40.467 1.00 95.38 114 SER A N 1
ATOM 913 C CA . SER A 1 114 ? -31.538 10.075 40.303 1.00 95.38 114 SER A CA 1
ATOM 914 C C . SER A 1 114 ? -31.494 8.876 39.343 1.00 95.38 114 SER A C 1
ATOM 916 O O . SER A 1 114 ? -30.534 8.663 38.590 1.00 95.38 114 SER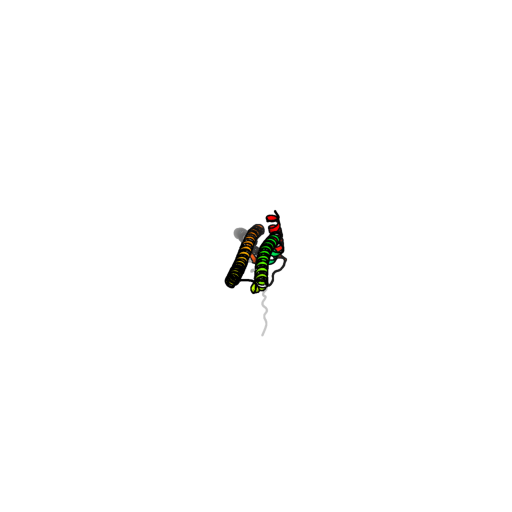 A O 1
ATOM 918 N N . LYS A 1 115 ? -32.545 8.051 39.353 1.00 92.88 115 LYS A N 1
ATOM 919 C CA . LYS A 1 115 ? -32.665 6.919 38.422 1.00 92.88 115 LYS A CA 1
ATOM 920 C C . LYS A 1 115 ? -32.709 7.407 36.969 1.00 92.88 115 LYS A C 1
ATOM 922 O O . LYS A 1 115 ? -32.020 6.853 36.118 1.00 92.88 115 LYS A O 1
ATOM 927 N N . GLU A 1 116 ? -33.445 8.481 36.709 1.00 93.94 116 GLU A N 1
ATOM 928 C CA . GLU A 1 116 ? -33.606 9.096 35.389 1.00 93.94 116 GLU A CA 1
ATOM 929 C C . GLU A 1 116 ? -32.276 9.655 34.863 1.00 93.94 116 GLU A C 1
ATOM 931 O O . GLU A 1 116 ? -31.930 9.440 33.700 1.00 93.94 116 GLU A O 1
ATOM 936 N N . GLN A 1 117 ? -31.486 10.312 35.721 1.00 93.62 117 GLN A N 1
ATOM 937 C CA . GLN A 1 117 ? -30.167 10.841 35.354 1.00 93.62 117 GLN A CA 1
ATOM 938 C C . GLN A 1 117 ? -29.178 9.728 34.993 1.00 93.62 117 GLN A C 1
ATOM 940 O O . GLN A 1 117 ? -28.458 9.839 33.997 1.00 93.62 117 GLN A O 1
ATOM 945 N N . ARG A 1 118 ? -29.169 8.629 35.761 1.00 94.31 118 ARG A N 1
ATOM 946 C CA . ARG A 1 118 ? -28.323 7.461 35.469 1.00 94.31 118 ARG A CA 1
ATOM 947 C C . ARG A 1 118 ? -28.688 6.813 34.142 1.00 94.31 118 ARG A C 1
ATOM 949 O O . ARG A 1 118 ? -27.798 6.523 33.347 1.00 94.31 118 ARG A O 1
ATOM 956 N N . GLU A 1 119 ? -29.975 6.602 33.885 1.00 94.94 119 GLU A N 1
ATOM 957 C CA . GLU A 1 119 ? -30.434 6.002 32.628 1.00 94.94 119 GLU A CA 1
ATOM 958 C C . GLU A 1 119 ? -30.145 6.900 31.416 1.00 94.94 119 GLU A C 1
ATOM 960 O O . GLU A 1 119 ? -29.734 6.401 30.368 1.00 94.94 119 GLU A O 1
ATOM 965 N N . SER A 1 120 ? -30.260 8.224 31.568 1.00 94.81 120 SER A N 1
ATOM 966 C CA . SER A 1 120 ? -29.867 9.179 30.526 1.00 94.81 120 SER A CA 1
ATOM 967 C C . SER A 1 120 ? -28.369 9.089 30.194 1.00 94.81 120 SER A C 1
ATOM 969 O O . SER A 1 120 ? -28.010 8.881 29.033 1.00 94.81 120 SER A O 1
ATOM 971 N N . LYS A 1 121 ? -27.485 9.128 31.207 1.00 94.44 121 LYS A N 1
ATOM 972 C CA . LYS A 1 121 ? -26.028 8.993 31.003 1.00 94.44 121 LYS A CA 1
ATOM 973 C C . LYS A 1 121 ? -25.638 7.637 30.401 1.00 94.44 121 LYS A C 1
ATOM 975 O O . LYS A 1 121 ? -24.803 7.587 29.502 1.00 94.44 121 LYS A O 1
ATOM 980 N N . LYS A 1 122 ? -26.254 6.532 30.842 1.00 95.31 122 LYS A N 1
ATOM 981 C CA . LYS A 1 122 ? -26.030 5.203 30.237 1.00 95.31 122 LYS A CA 1
ATOM 982 C C . LYS A 1 122 ? -26.423 5.175 28.765 1.00 95.31 122 LYS A C 1
ATOM 984 O O . LYS A 1 122 ? -25.698 4.615 27.947 1.00 95.31 122 LYS A O 1
ATOM 989 N N . ARG A 1 123 ? -27.566 5.774 28.415 1.00 96.69 123 ARG A N 1
ATOM 990 C CA . ARG A 1 123 ? -28.011 5.873 27.021 1.00 96.69 123 ARG A CA 1
ATOM 991 C C . ARG A 1 123 ? -27.006 6.656 26.182 1.00 96.69 123 ARG A C 1
ATOM 993 O O . ARG A 1 123 ? -26.666 6.201 25.096 1.00 96.69 123 ARG A O 1
ATOM 1000 N N . GLU A 1 124 ? -26.501 7.776 26.693 1.00 96.00 124 GLU A N 1
ATOM 1001 C CA . GLU A 1 124 ? -25.471 8.566 26.013 1.00 96.00 124 GLU A CA 1
ATOM 1002 C C . GLU A 1 124 ? -24.187 7.755 25.770 1.00 96.00 124 GLU A C 1
ATOM 1004 O O . GLU A 1 124 ? -23.683 7.728 24.647 1.00 96.00 124 GLU A O 1
ATOM 1009 N N . ILE A 1 125 ? -23.689 7.043 26.788 1.00 97.19 125 ILE A N 1
ATOM 1010 C CA . ILE A 1 125 ? -22.512 6.167 26.666 1.00 97.19 125 ILE A CA 1
ATOM 1011 C C . ILE A 1 125 ? -22.749 5.085 25.605 1.00 97.19 125 ILE A C 1
ATOM 1013 O O . ILE A 1 125 ? -21.905 4.884 24.733 1.00 97.19 125 ILE A O 1
ATOM 1017 N N . ASN A 1 126 ? -23.915 4.433 25.621 1.00 97.38 126 ASN A N 1
ATOM 1018 C CA . ASN A 1 126 ? -24.267 3.402 24.643 1.00 97.38 126 ASN A CA 1
ATOM 1019 C C . ASN A 1 126 ? -24.321 3.944 23.207 1.00 97.38 126 ASN A C 1
ATOM 1021 O O . ASN A 1 126 ? -23.841 3.278 22.289 1.00 97.38 126 ASN A O 1
ATOM 1025 N N . ILE A 1 127 ? -24.860 5.152 23.010 1.00 97.69 127 ILE A N 1
ATOM 1026 C CA . ILE A 1 127 ? -24.858 5.829 21.704 1.00 97.69 127 ILE A CA 1
ATOM 1027 C C . ILE A 1 127 ? -23.416 6.081 21.253 1.00 97.69 127 ILE A C 1
ATOM 1029 O O . ILE A 1 127 ? -23.039 5.671 20.158 1.00 97.69 127 ILE A O 1
ATOM 1033 N N . LYS A 1 128 ? -22.568 6.653 22.119 1.00 97.25 128 LYS A N 1
ATOM 1034 C CA . LYS A 1 128 ? -21.159 6.920 21.788 1.00 97.25 128 LYS A CA 1
ATOM 1035 C C . LYS A 1 128 ? -20.369 5.641 21.486 1.00 97.25 128 LYS A C 1
ATOM 1037 O O . LYS A 1 128 ? -19.526 5.645 20.593 1.00 97.25 128 LYS A O 1
ATOM 1042 N N . LEU A 1 129 ? -20.645 4.540 22.187 1.00 97.44 129 LEU A N 1
ATOM 1043 C CA . LEU A 1 129 ? -20.046 3.228 21.912 1.00 97.44 129 LEU A CA 1
ATOM 1044 C C . LEU A 1 129 ? -20.457 2.682 20.541 1.00 97.44 129 LEU A C 1
ATOM 1046 O O . LEU A 1 129 ? -19.624 2.126 19.822 1.00 97.44 129 LEU A O 1
ATOM 1050 N N . TYR A 1 130 ? -21.729 2.835 20.170 1.00 98.00 130 TYR A N 1
ATOM 1051 C CA . TYR A 1 130 ? -22.209 2.458 18.842 1.00 98.00 130 TYR A CA 1
ATOM 1052 C C . TYR A 1 130 ? -21.547 3.307 17.750 1.00 98.00 130 TYR A C 1
ATOM 1054 O O . TYR A 1 130 ? -21.030 2.762 16.770 1.00 98.00 130 TYR A O 1
ATOM 1062 N N . ASP A 1 131 ? -21.484 4.622 17.957 1.00 97.12 131 ASP A N 1
ATOM 1063 C CA . ASP A 1 131 ? -20.843 5.558 17.036 1.00 97.12 131 ASP A CA 1
ATOM 1064 C C . ASP A 1 131 ? -19.355 5.250 16.862 1.00 97.12 131 ASP A C 1
ATOM 1066 O O . ASP A 1 131 ? -18.865 5.243 15.734 1.00 97.12 131 ASP A O 1
ATOM 1070 N N . LEU A 1 132 ? -18.643 4.919 17.946 1.00 98.06 132 LEU A N 1
ATOM 1071 C CA . LEU A 1 132 ? -17.234 4.526 17.892 1.00 98.06 132 LEU A CA 1
ATOM 1072 C C . LEU A 1 132 ? -17.031 3.273 17.030 1.00 98.06 132 LEU A C 1
ATOM 1074 O O . LEU A 1 132 ? -16.164 3.270 16.157 1.00 98.06 132 LEU A O 1
ATOM 1078 N N . LYS A 1 133 ? -17.849 2.229 17.222 1.00 97.50 133 LYS A N 1
ATOM 1079 C CA . LYS A 1 133 ? -17.776 0.996 16.414 1.00 97.50 133 LYS A CA 1
ATOM 1080 C C . LYS A 1 133 ? -18.093 1.256 14.939 1.00 97.50 133 LYS A C 1
ATOM 1082 O O . LYS A 1 133 ? -17.425 0.725 14.050 1.00 97.50 133 LYS A O 1
ATOM 1087 N N . SER A 1 134 ? -19.104 2.083 14.672 1.00 98.06 134 SER A N 1
ATOM 1088 C CA . SER A 1 134 ? -19.474 2.503 13.315 1.00 98.06 134 SER A CA 1
ATOM 1089 C C . SER A 1 134 ? -18.345 3.289 12.641 1.00 98.06 134 SER A C 1
ATOM 1091 O O . SER A 1 134 ? -18.012 3.048 11.476 1.00 98.06 134 SER A O 1
ATOM 1093 N N . LEU A 1 135 ? -17.708 4.197 13.382 1.00 97.56 135 LEU A N 1
ATOM 1094 C CA . LEU A 1 135 ? -16.580 4.989 12.907 1.00 97.56 135 LEU A CA 1
ATOM 1095 C C . LEU A 1 135 ? -15.351 4.118 12.628 1.00 97.56 135 LEU A C 1
ATOM 1097 O O . LEU A 1 135 ? -14.736 4.266 11.577 1.00 97.56 135 LEU A O 1
ATOM 1101 N N . GLU A 1 136 ? -15.037 3.165 13.507 1.00 97.44 136 GLU A N 1
ATOM 1102 C CA . GLU A 1 136 ? -13.931 2.223 13.312 1.00 97.44 136 GLU A CA 1
ATOM 1103 C C . GLU A 1 136 ? -14.097 1.429 12.009 1.00 97.44 136 GLU A C 1
ATOM 1105 O O . GLU A 1 136 ? -13.164 1.342 11.206 1.00 97.44 136 GLU A O 1
ATOM 1110 N N . LYS A 1 137 ? -15.298 0.889 11.756 1.00 98.06 137 LYS A N 1
ATOM 1111 C CA . LYS A 1 137 ? -15.600 0.178 10.506 1.00 98.06 137 LYS A CA 1
ATOM 1112 C C . LYS A 1 137 ? -15.402 1.083 9.288 1.00 98.06 137 LYS A C 1
ATOM 1114 O O . LYS A 1 137 ? -14.741 0.688 8.329 1.00 98.06 137 LYS A O 1
ATOM 1119 N N . ARG A 1 138 ? -15.925 2.309 9.346 1.00 97.88 138 ARG A N 1
ATOM 1120 C CA . ARG A 1 138 ? -15.803 3.298 8.268 1.00 97.88 138 ARG A CA 1
ATOM 1121 C C . ARG A 1 138 ? -14.348 3.645 7.969 1.00 97.88 138 ARG A C 1
ATOM 1123 O O . ARG A 1 138 ? -13.966 3.659 6.805 1.00 97.88 138 ARG A O 1
ATOM 1130 N N . TYR A 1 139 ? -13.531 3.869 8.995 1.00 98.12 139 TYR A N 1
ATOM 1131 C CA . TYR A 1 139 ? -12.109 4.183 8.835 1.00 98.12 139 TYR A CA 1
ATOM 1132 C C . TYR A 1 139 ? -11.313 3.010 8.272 1.00 98.12 139 TYR A C 1
ATOM 1134 O O . TYR A 1 139 ? -10.465 3.225 7.410 1.00 98.12 139 TYR A O 1
ATOM 1142 N N . LYS A 1 140 ? -11.625 1.768 8.661 1.00 96.50 140 LYS A N 1
ATOM 1143 C CA . LYS A 1 140 ? -11.025 0.579 8.031 1.00 96.50 140 LYS A CA 1
ATOM 1144 C C . LYS A 1 140 ? -11.348 0.508 6.539 1.00 96.50 140 LYS A C 1
ATOM 1146 O O . LYS A 1 140 ? -10.445 0.323 5.726 1.00 96.50 140 LYS A O 1
ATOM 1151 N N . GLU A 1 141 ? -12.615 0.689 6.172 1.00 97.88 141 GLU A N 1
ATOM 1152 C CA . GLU A 1 141 ? -13.043 0.682 4.769 1.00 97.88 141 GLU A CA 1
ATOM 1153 C C . GLU A 1 141 ? -12.428 1.836 3.969 1.00 97.88 141 GLU A C 1
ATOM 1155 O O . GLU A 1 141 ? -11.975 1.640 2.841 1.00 97.88 141 GLU A O 1
ATOM 1160 N N . GLU A 1 142 ? -12.389 3.038 4.539 1.00 97.25 142 GLU A N 1
ATOM 1161 C CA . GLU A 1 142 ? -11.816 4.215 3.893 1.00 97.25 142 GLU A CA 1
ATOM 1162 C C . GLU A 1 142 ? -10.303 4.079 3.704 1.00 97.25 142 GLU A C 1
ATOM 1164 O O . GLU A 1 142 ? -9.791 4.394 2.630 1.00 97.25 142 GLU A O 1
ATOM 1169 N N . LEU A 1 143 ? -9.585 3.575 4.712 1.00 97.44 143 LEU A N 1
ATOM 1170 C CA . LEU A 1 143 ? -8.148 3.336 4.622 1.00 97.44 143 LEU A CA 1
ATOM 1171 C C . LEU A 1 143 ? -7.832 2.276 3.563 1.00 97.44 143 LEU A C 1
ATOM 1173 O O . LEU A 1 143 ? -6.932 2.482 2.751 1.00 97.44 143 LEU A O 1
ATOM 1177 N N . PHE A 1 144 ? -8.608 1.189 3.516 1.00 97.06 144 PHE A N 1
ATOM 1178 C CA . PHE A 1 144 ? -8.472 0.154 2.491 1.00 97.06 144 PHE A CA 1
ATOM 1179 C C . PHE A 1 144 ? -8.731 0.703 1.082 1.00 97.06 144 PHE A C 1
ATOM 1181 O O . PHE A 1 144 ? -7.941 0.472 0.167 1.00 97.06 144 PHE A O 1
ATOM 1188 N N . LYS A 1 145 ? -9.802 1.488 0.901 1.00 97.75 145 LYS A N 1
ATOM 1189 C CA . LYS A 1 145 ? -10.101 2.158 -0.376 1.00 97.75 145 LYS A CA 1
ATOM 1190 C C . LYS A 1 145 ? -8.973 3.098 -0.791 1.00 97.75 145 LYS A C 1
ATOM 1192 O O . LYS A 1 145 ? -8.517 3.024 -1.928 1.00 97.75 145 LYS A O 1
ATOM 1197 N N . PHE A 1 146 ? -8.492 3.927 0.133 1.00 96.25 146 PHE A N 1
ATOM 1198 C CA . PHE A 1 146 ? -7.405 4.870 -0.115 1.00 96.25 146 PHE A CA 1
ATOM 1199 C C . PHE A 1 146 ? -6.104 4.159 -0.508 1.00 96.25 146 PHE A C 1
ATOM 1201 O O . PHE A 1 146 ? -5.457 4.549 -1.477 1.00 96.25 146 PHE A O 1
ATOM 1208 N N . GLN A 1 147 ? -5.741 3.086 0.199 1.00 94.81 147 GLN A N 1
ATOM 1209 C CA . GLN A 1 147 ? -4.581 2.264 -0.137 1.00 94.81 147 GLN A CA 1
ATOM 1210 C C . GLN A 1 147 ? -4.709 1.672 -1.545 1.00 94.81 147 GLN A C 1
ATOM 1212 O O . GLN A 1 147 ? -3.794 1.818 -2.355 1.00 94.81 147 GLN A O 1
ATOM 1217 N N . ASN A 1 148 ? -5.848 1.056 -1.862 1.00 95.81 148 ASN A N 1
ATOM 1218 C CA . ASN A 1 148 ? -6.071 0.447 -3.171 1.00 95.81 148 ASN A CA 1
ATOM 1219 C C . ASN A 1 148 ? -6.060 1.474 -4.304 1.00 95.81 148 ASN A C 1
ATOM 1221 O O . ASN A 1 148 ? -5.506 1.204 -5.366 1.00 95.81 148 ASN A O 1
ATOM 1225 N N . GLU A 1 149 ? -6.639 2.655 -4.093 1.00 96.31 149 GLU A N 1
ATOM 1226 C CA . GLU A 1 149 ? -6.630 3.737 -5.077 1.00 96.31 149 GLU A CA 1
ATOM 1227 C C . GLU A 1 149 ? -5.201 4.200 -5.381 1.00 96.31 149 GLU A C 1
ATOM 1229 O O . GLU A 1 149 ? -4.810 4.301 -6.547 1.00 96.31 149 GLU A O 1
ATOM 1234 N N . LYS A 1 150 ? -4.393 4.418 -4.337 1.00 94.44 150 LYS A N 1
ATOM 1235 C CA . LYS A 1 150 ? -2.998 4.844 -4.480 1.00 94.44 150 LYS A CA 1
ATOM 1236 C C . LYS A 1 150 ? -2.144 3.781 -5.164 1.00 94.44 150 LYS A C 1
ATOM 1238 O O . LYS A 1 150 ? -1.400 4.114 -6.084 1.00 94.44 150 LYS A O 1
ATOM 1243 N N . LEU A 1 151 ? -2.294 2.513 -4.779 1.00 91.50 151 LEU A N 1
ATOM 1244 C CA . LEU A 1 151 ? -1.590 1.398 -5.418 1.00 91.50 151 LEU A CA 1
ATOM 1245 C C . LEU A 1 151 ? -2.017 1.215 -6.877 1.00 91.50 151 LEU A C 1
ATOM 1247 O O . LEU A 1 151 ? -1.170 1.042 -7.746 1.00 91.50 151 LEU A O 1
ATOM 1251 N N . LYS A 1 152 ? -3.314 1.324 -7.181 1.00 94.12 152 LYS A N 1
ATOM 1252 C CA . LYS A 1 152 ? -3.818 1.241 -8.558 1.00 94.12 152 LYS A CA 1
ATOM 1253 C C . LYS A 1 152 ? -3.254 2.360 -9.431 1.00 94.12 152 LYS A C 1
ATOM 1255 O O . LYS A 1 152 ? -2.874 2.106 -10.573 1.00 94.12 152 LYS A O 1
ATOM 1260 N N . LYS A 1 153 ? -3.186 3.585 -8.902 1.00 92.62 153 LYS A N 1
ATOM 1261 C CA . LYS A 1 153 ? -2.581 4.724 -9.600 1.00 92.62 153 LYS A CA 1
ATOM 1262 C C . LYS A 1 153 ? -1.092 4.484 -9.865 1.00 92.62 153 LYS A C 1
ATOM 1264 O O . LYS A 1 153 ? -0.671 4.602 -11.010 1.00 92.62 153 LYS A O 1
ATOM 1269 N N . MET A 1 154 ? -0.340 4.073 -8.846 1.00 92.31 154 MET A N 1
ATOM 1270 C CA . MET A 1 154 ? 1.080 3.733 -8.974 1.00 92.31 154 MET A CA 1
ATOM 1271 C C . MET A 1 154 ? 1.307 2.638 -10.023 1.00 92.31 154 MET A C 1
ATOM 1273 O O . MET A 1 154 ? 2.133 2.802 -10.912 1.00 92.31 154 MET A O 1
ATOM 1277 N N . ASN A 1 155 ? 0.527 1.554 -9.988 1.00 91.69 155 ASN A N 1
ATOM 1278 C CA . ASN A 1 155 ? 0.647 0.464 -10.958 1.00 91.69 155 ASN A CA 1
ATOM 1279 C C . ASN A 1 155 ? 0.386 0.934 -12.393 1.00 91.69 155 ASN A C 1
ATOM 1281 O O . ASN A 1 155 ? 1.068 0.490 -13.314 1.00 91.69 155 ASN A O 1
ATOM 1285 N N . LYS A 1 156 ? -0.567 1.852 -12.596 1.00 93.50 156 LYS A N 1
ATOM 1286 C CA . LYS A 1 156 ? -0.814 2.451 -13.912 1.00 93.50 156 LYS A CA 1
ATOM 1287 C C . LYS A 1 156 ? 0.392 3.265 -14.393 1.00 93.50 156 LYS A C 1
ATOM 1289 O O . LYS A 1 156 ? 0.819 3.091 -15.529 1.00 93.50 156 LYS A O 1
ATOM 1294 N N . GLU A 1 157 ? 0.955 4.109 -13.533 1.00 92.88 157 GLU A N 1
ATOM 1295 C CA . GLU A 1 157 ? 2.142 4.915 -13.855 1.00 92.88 157 GLU A CA 1
ATOM 1296 C C . GLU A 1 157 ? 3.358 4.034 -14.177 1.00 92.88 157 GLU A C 1
ATOM 1298 O O . GLU A 1 157 ? 4.076 4.286 -15.145 1.00 92.88 157 GLU A O 1
ATOM 1303 N N . VAL A 1 158 ? 3.565 2.969 -13.399 1.00 93.50 158 VAL A N 1
ATOM 1304 C CA . VAL A 1 158 ? 4.626 1.986 -13.638 1.00 93.50 158 VAL A CA 1
ATOM 1305 C C . VAL A 1 158 ? 4.413 1.276 -14.974 1.00 93.50 158 VAL A C 1
ATOM 1307 O O . VAL A 1 158 ? 5.354 1.161 -15.754 1.00 93.50 158 VAL A O 1
ATOM 1310 N N . PHE A 1 159 ? 3.185 0.853 -15.280 1.00 93.62 159 PHE A N 1
ATOM 1311 C CA . PHE A 1 159 ? 2.864 0.189 -16.543 1.00 93.62 159 PHE A CA 1
ATOM 1312 C C . PHE A 1 159 ? 3.141 1.080 -17.761 1.00 93.62 159 PHE A C 1
ATOM 1314 O O . PHE A 1 159 ? 3.699 0.611 -18.751 1.00 93.62 159 PHE A O 1
ATOM 1321 N N . GLU A 1 160 ? 2.817 2.372 -17.681 1.00 94.06 160 GLU A N 1
ATOM 1322 C CA . GLU A 1 160 ? 3.148 3.341 -18.732 1.00 94.06 160 GLU A CA 1
ATOM 1323 C C . GLU A 1 160 ? 4.665 3.424 -18.964 1.00 94.06 160 GLU A C 1
ATOM 1325 O O . GLU A 1 160 ? 5.118 3.364 -20.107 1.00 94.06 160 GLU A O 1
ATOM 1330 N N . ILE A 1 161 ? 5.470 3.471 -17.898 1.00 94.25 161 ILE A N 1
ATOM 1331 C CA . ILE A 1 161 ? 6.937 3.508 -18.017 1.00 94.25 161 ILE A CA 1
ATOM 1332 C C . ILE A 1 161 ? 7.487 2.192 -18.570 1.00 94.25 161 ILE A C 1
ATOM 1334 O O . ILE A 1 161 ? 8.377 2.212 -19.418 1.00 94.25 161 ILE A O 1
ATOM 1338 N N . VAL A 1 162 ? 6.958 1.049 -18.133 1.00 95.00 162 VAL A N 1
ATOM 1339 C CA . VAL A 1 162 ? 7.349 -0.264 -18.664 1.00 95.00 162 VAL A CA 1
ATOM 1340 C C . VAL A 1 162 ? 7.095 -0.329 -20.171 1.00 95.00 162 VAL A C 1
ATOM 1342 O O . VAL A 1 162 ? 7.956 -0.801 -20.909 1.00 95.00 162 VAL A O 1
ATOM 1345 N N . GLN A 1 163 ? 5.971 0.208 -20.658 1.00 94.25 163 GLN A N 1
ATOM 1346 C CA . GLN A 1 163 ? 5.716 0.300 -22.099 1.00 94.25 163 GLN A CA 1
ATOM 1347 C C . GLN A 1 163 ? 6.697 1.228 -22.822 1.00 94.25 163 GLN A C 1
ATOM 1349 O O . GLN A 1 163 ? 7.134 0.907 -23.927 1.00 94.25 163 GLN A O 1
ATOM 1354 N N . GLU A 1 164 ? 7.037 2.376 -22.230 1.00 94.31 164 GLU A N 1
ATOM 1355 C CA . GLU A 1 164 ? 8.030 3.300 -22.790 1.00 94.31 164 GLU A CA 1
ATOM 1356 C C . GLU A 1 164 ? 9.409 2.626 -22.917 1.00 94.31 164 GLU A C 1
ATOM 1358 O O . GLU A 1 164 ? 10.046 2.728 -23.966 1.00 94.31 164 GLU A O 1
ATOM 1363 N N . ILE A 1 165 ? 9.851 1.897 -21.883 1.00 93.94 165 ILE A N 1
ATOM 1364 C CA . ILE A 1 165 ? 11.103 1.121 -21.899 1.00 93.94 165 ILE A CA 1
ATOM 1365 C C . ILE A 1 165 ? 11.026 0.010 -22.951 1.00 93.94 165 ILE A C 1
ATOM 1367 O O . ILE A 1 165 ? 11.906 -0.086 -23.805 1.00 93.94 165 ILE A O 1
ATOM 1371 N N . GLY A 1 166 ? 9.939 -0.769 -22.939 1.00 94.12 166 GLY A N 1
ATOM 1372 C CA . GLY A 1 166 ? 9.665 -1.851 -23.886 1.00 94.12 166 GLY A CA 1
ATOM 1373 C C . GLY A 1 166 ? 9.831 -1.422 -25.339 1.00 94.12 166 GLY A C 1
ATOM 1374 O O . GLY A 1 166 ? 10.595 -2.028 -26.089 1.00 94.12 166 GLY A O 1
ATOM 1375 N N . LYS A 1 167 ? 9.169 -0.320 -25.712 1.00 93.06 167 LYS A N 1
ATOM 1376 C CA . LYS A 1 167 ? 9.232 0.249 -27.066 1.00 93.06 167 LYS A CA 1
ATOM 1377 C C . LYS A 1 167 ? 10.608 0.817 -27.403 1.00 93.06 167 LYS A C 1
ATOM 1379 O O . LYS A 1 167 ? 11.052 0.673 -28.536 1.00 93.06 167 LYS A O 1
ATOM 1384 N N . LYS A 1 168 ? 11.272 1.477 -26.448 1.00 92.88 168 LYS A N 1
ATOM 1385 C CA . LYS A 1 168 ? 12.566 2.130 -26.685 1.00 92.88 168 LYS A CA 1
ATOM 1386 C C . LYS A 1 168 ? 13.708 1.127 -26.872 1.00 92.88 168 LYS A C 1
ATOM 1388 O O . LYS A 1 168 ? 14.604 1.384 -27.667 1.00 92.88 168 LYS A O 1
ATOM 1393 N N . GLU A 1 169 ? 13.690 0.016 -26.141 1.00 90.75 169 GLU A N 1
ATOM 1394 C CA . GLU A 1 169 ? 14.784 -0.970 -26.142 1.00 90.75 169 GLU A CA 1
ATOM 1395 C C . GLU A 1 169 ? 14.511 -2.200 -27.020 1.00 90.75 169 GLU A C 1
ATOM 1397 O O . GLU A 1 169 ? 15.418 -3.005 -27.275 1.00 90.75 169 GLU A O 1
ATOM 1402 N N . GLY A 1 170 ? 13.277 -2.313 -27.525 1.00 91.44 170 GLY A N 1
ATOM 1403 C CA . GLY A 1 170 ? 12.847 -3.389 -28.412 1.00 91.44 170 GLY A CA 1
ATOM 1404 C C . GLY A 1 170 ? 12.630 -4.711 -27.678 1.00 91.44 170 GLY A C 1
ATOM 1405 O O . GLY A 1 170 ? 12.997 -5.761 -28.200 1.00 91.44 170 GLY A O 1
ATOM 1406 N N . TYR A 1 171 ? 12.083 -4.675 -26.459 1.00 94.25 171 TYR A N 1
ATOM 1407 C CA . TYR A 1 171 ? 11.708 -5.898 -25.747 1.00 94.25 171 TYR A CA 1
ATOM 1408 C C . TYR A 1 171 ? 10.473 -6.528 -26.388 1.00 94.25 171 TYR A C 1
ATOM 1410 O O . TYR A 1 171 ? 9.465 -5.856 -26.608 1.00 94.25 171 TYR A O 1
ATOM 1418 N N . LEU A 1 172 ? 10.535 -7.836 -26.633 1.00 92.19 172 LEU A N 1
ATOM 1419 C CA . LEU A 1 172 ? 9.381 -8.619 -27.066 1.00 92.19 172 LEU A CA 1
ATOM 1420 C C . LEU A 1 172 ? 8.381 -8.794 -25.918 1.00 92.19 172 LEU A C 1
ATOM 1422 O O . LEU A 1 172 ? 7.172 -8.742 -26.130 1.00 92.19 172 LEU A O 1
ATOM 1426 N N . LEU A 1 173 ? 8.890 -9.029 -24.707 1.00 91.69 173 LEU A N 1
ATOM 1427 C CA . LEU A 1 173 ? 8.077 -9.341 -23.539 1.00 91.69 173 LEU A CA 1
ATOM 1428 C C . LEU A 1 173 ? 8.751 -8.850 -22.257 1.00 91.69 173 LEU A C 1
ATOM 1430 O O . LEU A 1 173 ? 9.957 -9.014 -22.078 1.00 91.69 173 LEU A O 1
ATOM 1434 N N . ILE A 1 174 ? 7.949 -8.285 -21.356 1.00 93.88 174 ILE A N 1
ATOM 1435 C CA . ILE A 1 174 ? 8.367 -7.905 -20.007 1.00 93.88 174 ILE A CA 1
ATOM 1436 C C . ILE A 1 174 ? 7.460 -8.634 -19.018 1.00 93.88 174 ILE A C 1
ATOM 1438 O O . ILE A 1 174 ? 6.238 -8.505 -19.100 1.00 93.88 174 ILE A O 1
ATOM 1442 N N . ILE A 1 175 ? 8.050 -9.419 -18.117 1.00 92.88 175 ILE A N 1
ATOM 1443 C CA . ILE A 1 175 ? 7.324 -10.299 -17.190 1.00 92.88 175 ILE A CA 1
ATOM 1444 C C . ILE A 1 175 ? 7.537 -9.835 -15.750 1.00 92.88 175 ILE A C 1
ATOM 1446 O O . ILE A 1 175 ? 8.640 -9.466 -15.352 1.00 92.88 175 ILE A O 1
ATOM 1450 N N . GLU A 1 176 ? 6.485 -9.890 -14.940 1.00 92.19 176 GLU A N 1
ATOM 1451 C CA . GLU A 1 176 ? 6.612 -9.691 -13.501 1.00 92.19 176 GLU A CA 1
ATOM 1452 C C . GLU A 1 176 ? 7.303 -10.887 -12.826 1.00 92.19 176 GLU A C 1
ATOM 1454 O O . GLU A 1 176 ? 6.949 -12.049 -13.036 1.00 92.19 176 GLU A O 1
ATOM 1459 N N . LYS A 1 177 ? 8.260 -10.596 -11.943 1.00 90.38 177 LYS A N 1
ATOM 1460 C CA . LYS A 1 177 ? 9.087 -11.589 -11.250 1.00 90.38 177 LYS A CA 1
ATOM 1461 C C . LYS A 1 177 ? 8.299 -12.582 -10.387 1.00 90.38 177 LYS A C 1
ATOM 1463 O O . LYS A 1 177 ? 8.787 -13.684 -10.165 1.00 90.38 177 LYS A O 1
ATOM 1468 N N . MET A 1 178 ? 7.082 -12.245 -9.944 1.00 84.75 178 MET A N 1
ATOM 1469 C CA . MET A 1 178 ? 6.241 -13.123 -9.112 1.00 84.75 178 MET A CA 1
ATOM 1470 C C . MET A 1 178 ? 5.981 -14.509 -9.733 1.00 84.75 178 MET A C 1
ATOM 1472 O O . MET A 1 178 ? 5.780 -15.469 -8.995 1.00 84.75 178 MET A O 1
ATOM 1476 N N . GLY A 1 179 ? 6.002 -14.630 -11.066 1.00 81.69 179 GLY A N 1
ATOM 1477 C CA . GLY A 1 179 ? 5.815 -15.899 -11.784 1.00 81.69 179 GLY A CA 1
ATOM 1478 C C . GLY A 1 179 ? 7.106 -16.575 -12.259 1.00 81.69 179 GLY A C 1
ATOM 1479 O O . GLY A 1 179 ? 7.039 -17.551 -13.003 1.00 81.69 179 GLY A O 1
ATOM 1480 N N . VAL A 1 180 ? 8.280 -16.054 -11.888 1.00 88.81 180 VAL A N 1
ATOM 1481 C CA . VAL A 1 180 ? 9.574 -16.464 -12.450 1.00 88.81 180 VAL A CA 1
ATOM 1482 C C . VAL A 1 180 ? 10.426 -17.144 -11.377 1.00 88.81 180 VAL A C 1
ATOM 1484 O O . VAL A 1 180 ? 10.872 -16.503 -10.431 1.00 88.81 180 VAL A O 1
ATOM 1487 N N . LEU A 1 181 ? 10.692 -18.446 -11.542 1.00 89.75 181 LEU A N 1
ATOM 1488 C CA . LEU A 1 181 ? 11.521 -19.222 -10.603 1.00 89.75 181 LEU A CA 1
ATOM 1489 C C . LEU A 1 181 ? 13.004 -18.837 -10.663 1.00 89.75 181 LEU A C 1
ATOM 1491 O O . LEU A 1 181 ? 13.691 -18.826 -9.644 1.00 89.75 181 LEU A O 1
ATOM 1495 N N . TYR A 1 182 ? 13.502 -18.536 -11.861 1.00 90.00 182 TYR A N 1
ATOM 1496 C CA . TYR A 1 182 ? 14.884 -18.140 -12.093 1.00 90.00 182 TYR A CA 1
ATOM 1497 C C . TYR A 1 182 ? 14.969 -17.187 -13.281 1.00 90.00 182 TYR A C 1
ATOM 1499 O O . TYR A 1 182 ? 14.370 -17.426 -14.329 1.00 90.00 182 TYR A O 1
ATOM 1507 N N . ALA A 1 183 ? 15.756 -16.132 -13.117 1.00 88.12 183 ALA A N 1
ATOM 1508 C CA . ALA A 1 183 ? 16.145 -15.227 -14.182 1.00 88.12 183 ALA A CA 1
ATOM 1509 C C . ALA A 1 183 ? 17.523 -14.640 -13.854 1.00 88.12 183 ALA A C 1
ATOM 1511 O O . ALA A 1 183 ? 17.769 -14.287 -12.694 1.00 88.12 183 ALA A O 1
ATOM 1512 N N . PRO A 1 184 ? 18.423 -14.517 -14.842 1.00 90.69 184 PRO A N 1
ATOM 1513 C CA . PRO A 1 184 ? 19.691 -13.838 -14.634 1.00 90.69 184 PRO A CA 1
ATOM 1514 C C . PRO A 1 184 ? 19.463 -12.338 -14.398 1.00 90.69 184 PRO A C 1
ATOM 1516 O O . PRO A 1 184 ? 18.548 -11.737 -14.957 1.00 90.69 184 PRO A O 1
ATOM 1519 N N . GLN A 1 185 ? 20.332 -11.703 -13.609 1.00 88.62 185 GLN A N 1
ATOM 1520 C CA . GLN A 1 185 ? 20.241 -10.262 -13.333 1.00 88.62 185 GLN A CA 1
ATOM 1521 C C . GLN A 1 185 ? 20.375 -9.409 -14.607 1.00 88.62 185 GLN A C 1
ATOM 1523 O O . GLN A 1 185 ? 19.847 -8.308 -14.666 1.00 88.62 185 GLN A O 1
ATOM 1528 N N . SER A 1 186 ? 21.018 -9.935 -15.654 1.00 89.38 186 SER A N 1
ATOM 1529 C CA . SER A 1 186 ? 21.193 -9.252 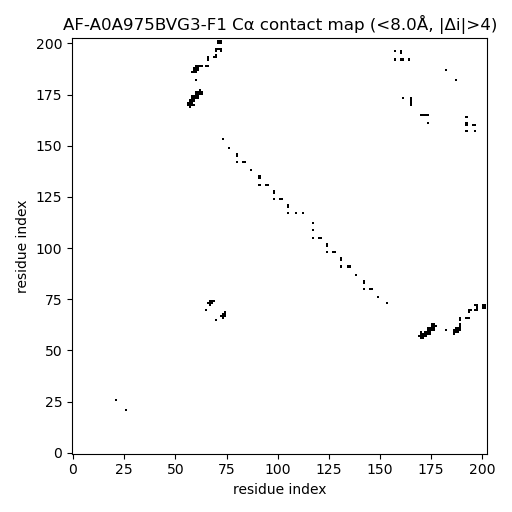-16.940 1.00 89.38 186 SER A CA 1
ATOM 1530 C C . SER A 1 186 ? 19.889 -8.939 -17.679 1.00 89.38 186 SER A C 1
ATOM 1532 O O . SER A 1 186 ? 19.907 -8.107 -18.579 1.00 89.38 186 SER A O 1
ATOM 1534 N N . ILE A 1 187 ? 18.783 -9.615 -17.346 1.00 91.44 187 ILE A N 1
ATOM 1535 C CA . ILE A 1 187 ? 17.457 -9.343 -17.925 1.00 91.44 187 ILE A CA 1
ATOM 1536 C C . ILE A 1 187 ? 16.526 -8.617 -16.943 1.00 91.44 187 ILE A C 1
ATOM 1538 O O . ILE A 1 187 ? 15.363 -8.382 -17.263 1.00 91.44 187 ILE A O 1
ATOM 1542 N N . ASP A 1 188 ? 17.010 -8.282 -15.744 1.00 93.25 188 ASP A N 1
ATOM 1543 C CA . ASP A 1 188 ? 16.251 -7.557 -14.729 1.00 93.25 188 ASP A CA 1
ATOM 1544 C C . ASP A 1 188 ? 16.369 -6.047 -14.963 1.00 93.25 188 ASP A C 1
ATOM 1546 O O . ASP A 1 188 ? 17.426 -5.450 -14.769 1.00 93.25 188 ASP A O 1
ATOM 1550 N N . ILE A 1 189 ? 15.268 -5.423 -15.385 1.00 94.88 189 ILE A N 1
ATOM 1551 C CA . ILE A 1 189 ? 15.209 -3.980 -15.669 1.00 94.88 189 ILE A CA 1
ATOM 1552 C C . ILE A 1 189 ? 14.618 -3.183 -14.496 1.00 94.88 189 ILE A C 1
ATOM 1554 O O . ILE A 1 189 ? 14.266 -2.012 -14.647 1.00 94.88 189 ILE A O 1
ATOM 1558 N N . THR A 1 190 ? 14.484 -3.797 -13.314 1.00 94.88 190 THR A N 1
ATOM 1559 C CA . THR A 1 190 ? 13.860 -3.174 -12.134 1.00 94.88 190 THR A CA 1
ATOM 1560 C C . THR A 1 190 ? 14.562 -1.881 -11.727 1.00 94.88 190 THR A C 1
ATOM 1562 O O . THR A 1 190 ? 13.894 -0.886 -11.451 1.00 94.88 190 THR A O 1
ATOM 1565 N N . GLU A 1 191 ? 15.896 -1.860 -11.706 1.00 93.75 191 GLU A N 1
ATOM 1566 C CA . GLU A 1 191 ? 16.668 -0.665 -11.332 1.00 93.75 191 GLU A CA 1
ATOM 1567 C C . GLU A 1 191 ? 16.434 0.477 -12.325 1.00 93.75 191 GLU A C 1
ATOM 1569 O O . GLU A 1 191 ? 16.080 1.588 -11.928 1.00 93.75 191 GLU A O 1
ATOM 1574 N N . GLN A 1 192 ? 16.495 0.174 -13.622 1.00 93.69 192 GLN A N 1
ATOM 1575 C CA . GLN A 1 192 ? 16.219 1.135 -14.686 1.00 93.69 192 GLN A CA 1
ATOM 1576 C C . GLN A 1 192 ? 14.792 1.704 -14.601 1.00 93.69 192 GLN A C 1
ATOM 1578 O O . GLN A 1 192 ? 14.562 2.900 -14.812 1.00 93.69 192 GLN A O 1
ATOM 1583 N N . LEU A 1 193 ? 13.817 0.850 -14.283 1.00 94.75 193 LEU A N 1
ATOM 1584 C CA . LEU A 1 193 ? 12.431 1.247 -14.068 1.00 94.75 193 LEU A CA 1
ATOM 1585 C C . LEU A 1 193 ? 12.298 2.179 -12.856 1.00 94.75 193 LEU A C 1
ATOM 1587 O O . LEU A 1 193 ? 11.621 3.202 -12.958 1.00 94.75 193 LEU A O 1
ATOM 1591 N N . ILE A 1 194 ? 12.965 1.873 -11.737 1.00 94.44 194 ILE A N 1
ATOM 1592 C CA . ILE A 1 194 ? 12.986 2.727 -10.539 1.00 94.44 194 ILE A CA 1
ATOM 1593 C C . ILE A 1 194 ? 13.592 4.092 -10.860 1.00 94.44 194 ILE A C 1
ATOM 1595 O O . ILE A 1 194 ? 13.022 5.112 -10.476 1.00 94.44 194 ILE A O 1
ATOM 1599 N N . GLU A 1 195 ? 14.715 4.137 -11.573 1.00 93.81 195 GLU A N 1
ATOM 1600 C CA . GLU A 1 195 ? 15.365 5.389 -11.965 1.00 93.81 195 GLU A CA 1
ATOM 1601 C C . GLU A 1 195 ? 14.451 6.254 -12.833 1.00 93.81 195 GLU A C 1
ATOM 1603 O O . GLU A 1 195 ? 14.257 7.437 -12.546 1.00 93.81 195 GLU A O 1
ATOM 1608 N N . LYS A 1 196 ? 13.824 5.663 -13.856 1.00 92.19 196 LYS A N 1
ATOM 1609 C CA . LYS A 1 196 ? 12.870 6.369 -14.723 1.00 92.19 196 LYS A CA 1
ATOM 1610 C C . LYS A 1 196 ? 11.634 6.833 -13.966 1.00 92.19 196 LYS A C 1
ATOM 1612 O O . LYS A 1 196 ? 11.181 7.958 -14.178 1.00 92.19 196 LYS A O 1
ATOM 1617 N N . TYR A 1 197 ? 11.103 5.998 -13.076 1.00 93.62 197 TYR A N 1
ATOM 1618 C CA . TYR A 1 197 ? 9.957 6.359 -12.250 1.00 93.62 197 TYR A CA 1
ATOM 1619 C C . TYR A 1 197 ? 10.308 7.513 -11.311 1.00 93.62 197 TYR A C 1
ATOM 1621 O O . TYR A 1 197 ? 9.613 8.526 -11.280 1.00 93.62 197 TYR A O 1
ATOM 1629 N N . ASN A 1 198 ? 11.457 7.445 -10.642 1.00 92.75 198 ASN A N 1
ATOM 1630 C CA . ASN A 1 198 ? 11.944 8.540 -9.816 1.00 92.75 198 ASN A CA 1
ATOM 1631 C C . ASN A 1 198 ? 12.150 9.815 -10.644 1.00 92.75 198 ASN A C 1
ATOM 1633 O O . ASN A 1 198 ? 11.693 10.867 -10.225 1.00 92.75 198 ASN A O 1
ATOM 1637 N N . ALA A 1 199 ? 12.752 9.751 -11.831 1.00 90.19 199 ALA A N 1
ATOM 1638 C CA . ALA A 1 199 ? 12.953 10.930 -12.676 1.00 90.19 199 ALA A CA 1
ATOM 1639 C C . ALA A 1 199 ? 11.629 11.597 -13.102 1.00 90.19 199 ALA A C 1
ATOM 1641 O O . ALA A 1 199 ? 11.541 12.825 -13.148 1.00 90.19 199 ALA A O 1
ATOM 1642 N N . LYS A 1 200 ? 10.585 10.804 -13.377 1.00 86.19 200 LYS A N 1
ATOM 1643 C CA . LYS A 1 200 ? 9.262 11.299 -13.794 1.00 86.19 200 LYS A CA 1
ATOM 1644 C C . LYS A 1 200 ? 8.459 11.898 -12.626 1.00 86.19 200 LYS A C 1
ATOM 1646 O O . LYS A 1 200 ? 7.687 12.827 -12.849 1.00 86.19 200 LYS A O 1
ATOM 1651 N N . PHE A 1 201 ? 8.675 11.425 -11.391 1.00 80.00 201 PHE A N 1
ATOM 1652 C CA . PHE A 1 201 ? 7.857 11.764 -10.209 1.00 80.00 201 PHE A CA 1
ATOM 1653 C C . PHE A 1 201 ? 8.646 12.329 -9.002 1.00 80.00 201 PHE A C 1
ATOM 1655 O O . PHE A 1 201 ? 8.123 12.423 -7.886 1.00 80.00 201 PHE A O 1
ATOM 1662 N N . ALA A 1 202 ? 9.910 12.722 -9.205 1.00 67.69 202 ALA A N 1
ATOM 1663 C CA . ALA A 1 202 ? 10.732 13.437 -8.220 1.00 67.69 202 ALA A CA 1
ATOM 1664 C C . ALA A 1 202 ? 10.429 14.944 -8.133 1.00 67.69 202 ALA A C 1
ATOM 1666 O O . ALA A 1 202 ? 10.946 15.594 -7.225 1.00 67.69 202 ALA A O 1
ATOM 1667 N N . LYS A 1 203 ? 9.597 15.487 -9.032 1.00 48.09 203 LYS A N 1
ATOM 1668 C CA . LYS A 1 203 ? 8.980 16.812 -8.857 1.00 48.09 203 LYS A CA 1
ATOM 1669 C C . LYS A 1 203 ? 7.891 16.779 -7.781 1.00 48.09 203 LYS A C 1
ATOM 1671 O O . LYS A 1 203 ? 7.665 17.849 -7.186 1.00 48.09 203 LYS A O 1
#

Secondary structure (DSSP, 8-state):
--------TTS-SS---------HHHHHHHHHHHHHHHHHHHHHHHTT------PPP-EEEE-HHHHHHHSHHHHHHHHHHHHHHHHHHHHHHHHHHHHHHHHHHHHHHGGGS-HHHHHHHHHHHHHHHHHHHHHHHHHHHHHHHHHHHHHHHHHHHHHHHHHHHHHHHT-SEEEEGGG-S---GGGB-HHHHHHHHHHHH--

Foldseek 3Di:
DDDDDDDPPPPPPDDPDPDPDDDPVVVVVVVVVVVVVVVVVVVVVVVVPPPPDPPDAQEAEAAVVCLLVVAPLSVVLVVVLVVLLVVLVVVLVVLVVVLVVLVVVLVVCVVVDDPVVSVVSVVVSVVSVVVSVVSVVVSVVVSVVSSVVSVVVVVVLLVVLVVVCCVVVVHPYYYYCVPPPDDDCVRYCHVVSSVVSNVVPVD

Nearest PDB structures (foldseek):
  4kqt-assembly1_A  TM=9.189E-01  e=2.865E-07  Caulobacter vibrioides CB15
  8gl8-assembly1_C  TM=8.072E-01  e=6.040E-08  Flavobacterium johnsoniae
  1sg2-assembly1_A  TM=6.056E-01  e=1.323E-05  Escherichia coli
  1sg2-assembly1_C  TM=6.615E-01  e=3.661E-05  Escherichia coli
  8vp5-assembly1_B  TM=5.264E-01  e=4.576E+00  Acetivibrio thermocellus ATCC 27405

Organism: NCBI:txid45655

pLDDT: mean 84.19, std 16.99, range [35.84, 98.12]

Mean predicted aligned error: 13.57 Å